Protein AF-A0A7T0RIZ9-F1 (afdb_monomer_lite)

pLDDT: mean 86.77, std 14.68, range [35.28, 98.62]

Structure (mmCIF, N/CA/C/O backbone):
data_AF-A0A7T0RIZ9-F1
#
_entry.id   AF-A0A7T0RIZ9-F1
#
loop_
_atom_site.group_PDB
_atom_site.id
_atom_site.type_symbol
_atom_site.label_atom_id
_atom_site.label_alt_id
_atom_site.label_comp_id
_atom_site.label_asym_id
_atom_site.label_entity_id
_atom_site.label_seq_id
_atom_site.pdbx_PDB_ins_code
_atom_site.Cartn_x
_atom_site.Cartn_y
_atom_site.Cartn_z
_atom_site.occupancy
_atom_site.B_iso_or_equiv
_atom_site.auth_seq_id
_atom_site.auth_comp_id
_atom_site.auth_asym_id
_atom_site.auth_atom_id
_atom_site.pdbx_PDB_model_num
ATOM 1 N N . MET A 1 1 ? 0.527 -12.962 22.844 1.00 49.94 1 MET A N 1
ATOM 2 C CA . MET A 1 1 ? -0.164 -11.663 22.964 1.00 49.94 1 MET A CA 1
ATOM 3 C C . MET A 1 1 ? -0.876 -11.413 21.641 1.00 49.94 1 MET A C 1
ATOM 5 O O . MET A 1 1 ? -0.203 -11.348 20.622 1.00 49.94 1 MET A O 1
ATOM 9 N N . HIS A 1 2 ? -2.209 -11.439 21.629 1.00 68.19 2 HIS A N 1
ATOM 10 C CA . HIS A 1 2 ? -3.014 -11.290 20.412 1.00 68.19 2 HIS A CA 1
ATOM 11 C C . HIS A 1 2 ? -3.244 -9.794 20.178 1.00 68.19 2 HIS A C 1
ATOM 13 O O . HIS A 1 2 ? -3.867 -9.148 21.011 1.00 68.19 2 HIS A O 1
ATOM 19 N N . THR A 1 3 ? -2.677 -9.234 19.111 1.00 88.62 3 THR A N 1
ATOM 20 C CA . THR A 1 3 ? -2.822 -7.810 18.758 1.00 88.62 3 THR A CA 1
ATOM 21 C C . THR A 1 3 ? -3.472 -7.674 17.389 1.00 88.62 3 THR A C 1
ATOM 23 O O . THR A 1 3 ? -3.377 -8.598 16.573 1.00 88.62 3 THR A O 1
ATOM 26 N N . LEU A 1 4 ? -4.044 -6.502 17.095 1.00 95.00 4 LEU A N 1
ATOM 27 C CA . LEU A 1 4 ? -4.597 -6.169 15.779 1.00 95.00 4 LEU A CA 1
ATOM 28 C C . LEU A 1 4 ? -3.634 -6.539 14.636 1.00 95.00 4 LEU A C 1
ATOM 30 O O . LEU A 1 4 ? -4.026 -7.172 13.660 1.00 95.00 4 LEU A O 1
ATOM 34 N N . PHE A 1 5 ? -2.346 -6.209 14.765 1.00 95.12 5 PHE A N 1
ATOM 35 C CA . PHE A 1 5 ? -1.354 -6.500 13.723 1.00 95.12 5 PHE A CA 1
ATOM 36 C C . PHE A 1 5 ? -0.993 -7.983 13.596 1.00 95.12 5 PHE A C 1
ATOM 38 O O . PHE A 1 5 ? -0.588 -8.425 12.517 1.00 95.12 5 PHE A O 1
ATOM 45 N N . THR A 1 6 ? -1.147 -8.759 14.670 1.00 93.06 6 THR A N 1
ATOM 46 C CA . THR A 1 6 ? -1.002 -10.220 14.618 1.00 93.06 6 THR A CA 1
ATOM 47 C C . THR A 1 6 ? -2.183 -10.843 13.872 1.00 93.06 6 THR A C 1
ATOM 49 O O . THR A 1 6 ? -1.978 -11.718 13.026 1.00 93.06 6 THR A O 1
ATOM 52 N N . GLU A 1 7 ? -3.402 -10.344 14.107 1.00 95.31 7 GLU A N 1
ATOM 53 C CA . GLU A 1 7 ? -4.592 -10.741 13.347 1.00 95.31 7 GLU A CA 1
ATOM 54 C C . GLU A 1 7 ? -4.481 -10.368 11.875 1.00 95.31 7 GLU A C 1
ATOM 56 O O . GLU A 1 7 ? -4.662 -11.234 11.024 1.00 95.31 7 GLU A O 1
ATOM 61 N N . LEU A 1 8 ? -4.122 -9.119 11.574 1.00 97.06 8 LEU A N 1
ATOM 62 C CA . LEU A 1 8 ? -3.933 -8.638 10.208 1.00 97.06 8 LEU A CA 1
ATOM 63 C C . LEU A 1 8 ? -2.942 -9.510 9.445 1.00 97.06 8 LEU A C 1
ATOM 65 O O . LEU A 1 8 ? -3.278 -10.024 8.382 1.00 97.06 8 LEU A O 1
ATOM 69 N N . LYS A 1 9 ? -1.757 -9.764 10.014 1.00 94.69 9 LYS A N 1
ATOM 70 C CA . LYS A 1 9 ? -0.749 -10.626 9.381 1.00 94.69 9 LYS A CA 1
ATOM 71 C C . LYS A 1 9 ? -1.285 -12.031 9.097 1.00 94.69 9 LYS A C 1
ATOM 73 O O . LYS A 1 9 ? -0.983 -12.592 8.051 1.00 94.69 9 LYS A O 1
ATOM 78 N N . THR A 1 10 ? -2.051 -12.602 10.021 1.00 95.06 10 THR A N 1
ATOM 79 C CA . THR A 1 10 ? -2.541 -13.982 9.904 1.00 95.06 10 THR A CA 1
ATOM 80 C C . THR A 1 10 ? -3.700 -14.081 8.915 1.00 95.06 10 THR A C 1
ATOM 82 O O . THR A 1 10 ? -3.688 -14.926 8.026 1.00 95.06 10 THR A O 1
ATOM 85 N N . LYS A 1 11 ? -4.691 -13.194 9.038 1.00 96.75 11 LYS A N 1
ATOM 86 C CA . LYS A 1 11 ? -5.963 -13.253 8.305 1.00 96.75 11 LYS A CA 1
ATOM 87 C C . LYS A 1 11 ? -5.928 -12.581 6.928 1.00 96.75 11 LYS A C 1
ATOM 89 O O . LYS A 1 11 ? -6.875 -12.737 6.167 1.00 96.75 11 LYS A O 1
ATOM 94 N N . THR A 1 12 ? -4.853 -11.865 6.591 1.00 96.75 12 THR A N 1
ATOM 95 C CA . THR A 1 12 ? -4.611 -11.353 5.226 1.00 96.75 12 THR A CA 1
ATOM 96 C C . THR A 1 12 ? -3.565 -12.169 4.459 1.00 96.75 12 THR A C 1
ATOM 98 O O . THR A 1 12 ? -3.321 -11.910 3.283 1.00 96.75 12 THR A O 1
ATOM 101 N N . ALA A 1 13 ? -2.965 -13.193 5.086 1.00 94.38 13 ALA A N 1
ATOM 102 C CA . ALA A 1 13 ? -1.893 -13.993 4.487 1.00 94.38 13 ALA A CA 1
ATOM 103 C C . ALA A 1 13 ? -2.306 -14.674 3.172 1.00 94.38 13 ALA A C 1
ATOM 105 O O . ALA A 1 13 ? -1.498 -14.774 2.250 1.00 94.38 13 ALA A O 1
ATOM 106 N N . GLU A 1 14 ? -3.558 -15.129 3.070 1.00 94.69 14 GLU A N 1
ATOM 107 C CA . GLU A 1 14 ? -4.087 -15.726 1.842 1.00 94.69 14 GLU A CA 1
ATOM 108 C C . GLU A 1 14 ? -4.162 -14.703 0.705 1.00 94.69 14 GLU A C 1
ATOM 110 O O . GLU A 1 14 ? -3.654 -14.974 -0.379 1.00 94.69 14 GLU A O 1
ATOM 115 N N . ARG A 1 15 ? -4.693 -13.501 0.964 1.00 92.69 15 ARG A N 1
ATOM 116 C CA . ARG A 1 15 ? -4.769 -12.428 -0.040 1.00 92.69 15 ARG A CA 1
ATOM 117 C C . ARG A 1 15 ? -3.397 -11.910 -0.447 1.00 92.69 15 ARG A C 1
ATOM 119 O O . ARG A 1 15 ? -3.164 -11.652 -1.622 1.00 92.69 15 ARG A O 1
ATOM 126 N N . HIS A 1 16 ? -2.459 -11.829 0.494 1.00 91.19 16 HIS A N 1
ATOM 127 C CA . HIS A 1 16 ? -1.068 -11.519 0.176 1.00 91.19 16 HIS A CA 1
ATOM 128 C C . HIS A 1 16 ? -0.449 -12.581 -0.747 1.00 91.19 16 HIS A C 1
ATOM 130 O O . HIS A 1 16 ? 0.209 -12.250 -1.729 1.00 91.19 16 HIS A O 1
ATOM 136 N N . ARG A 1 17 ? -0.692 -13.869 -0.471 1.00 90.69 17 ARG A N 1
ATOM 137 C CA . ARG A 1 17 ? -0.222 -14.973 -1.319 1.00 90.69 17 ARG A CA 1
ATOM 138 C C . ARG A 1 17 ? -0.899 -14.966 -2.692 1.00 90.69 17 ARG A C 1
ATOM 140 O O . ARG A 1 17 ? -0.249 -15.258 -3.690 1.00 90.69 17 ARG A O 1
ATOM 147 N N . GLU A 1 18 ? -2.191 -14.664 -2.758 1.00 91.56 18 GLU A N 1
ATOM 148 C CA . GLU A 1 18 ? -2.930 -14.510 -4.014 1.00 91.56 18 GLU A CA 1
ATOM 149 C C . GLU A 1 18 ? -2.328 -13.388 -4.863 1.00 91.56 18 GLU A C 1
ATOM 151 O O . GLU A 1 18 ? -2.049 -13.608 -6.041 1.00 91.56 18 GLU A O 1
ATOM 156 N N . LEU A 1 19 ? -2.035 -12.233 -4.258 1.00 89.75 19 LEU A N 1
ATOM 157 C CA . LEU A 1 19 ? -1.353 -11.120 -4.914 1.00 89.75 19 LEU A CA 1
ATOM 158 C C . LEU A 1 19 ? -0.014 -11.554 -5.520 1.00 89.75 19 LEU A C 1
ATOM 160 O O . LEU A 1 19 ? 0.202 -11.354 -6.711 1.00 89.75 19 LEU A O 1
ATOM 164 N N . GLU A 1 20 ? 0.851 -12.204 -4.739 1.00 87.31 20 GLU A N 1
ATOM 165 C CA . GLU A 1 20 ? 2.154 -12.704 -5.211 1.00 87.31 20 GLU A CA 1
ATOM 166 C C . GLU A 1 20 ? 2.033 -13.757 -6.323 1.00 87.31 20 GLU A C 1
ATOM 168 O O . GLU A 1 20 ? 2.973 -13.960 -7.089 1.00 87.31 20 GLU A O 1
ATOM 173 N N . ASN A 1 21 ? 0.887 -14.432 -6.424 1.00 86.56 21 ASN A N 1
ATOM 174 C CA . ASN A 1 21 ? 0.612 -15.456 -7.429 1.00 86.56 21 ASN A CA 1
ATOM 175 C C . ASN A 1 21 ? -0.188 -14.943 -8.633 1.00 86.56 21 ASN A C 1
ATOM 177 O O . ASN A 1 21 ? -0.330 -15.676 -9.614 1.00 86.56 21 ASN A O 1
ATOM 181 N N . THR A 1 22 ? -0.628 -13.688 -8.606 1.00 83.94 22 THR A N 1
ATOM 182 C CA . THR A 1 22 ? -1.384 -13.053 -9.684 1.00 83.94 22 THR A CA 1
ATOM 183 C C . THR A 1 22 ? -0.453 -12.242 -10.582 1.00 83.94 22 THR A C 1
ATOM 185 O O . THR A 1 22 ? 0.494 -11.608 -10.114 1.00 83.94 22 THR A O 1
ATOM 188 N N . ALA A 1 23 ? -0.687 -12.268 -11.894 1.00 77.06 23 ALA A N 1
ATOM 189 C CA . ALA A 1 23 ? 0.057 -11.414 -12.814 1.00 77.06 23 ALA A CA 1
ATOM 190 C C . ALA A 1 23 ? -0.273 -9.923 -12.543 1.00 77.06 23 ALA A C 1
ATOM 192 O O . ALA A 1 23 ? -1.414 -9.602 -12.203 1.00 77.06 23 ALA A O 1
ATOM 193 N N . PRO A 1 24 ? 0.691 -8.992 -12.663 1.00 78.81 24 PRO A N 1
ATOM 194 C CA . PRO A 1 24 ? 2.061 -9.197 -13.142 1.00 78.81 24 PRO A CA 1
ATOM 195 C C . PRO A 1 24 ? 3.066 -9.598 -12.037 1.00 78.81 24 PRO A C 1
ATOM 197 O O . PRO A 1 24 ? 4.224 -9.900 -12.328 1.00 78.81 24 PRO A O 1
ATOM 200 N N . PHE A 1 25 ? 2.643 -9.639 -10.767 1.00 82.94 25 PHE A N 1
ATOM 201 C CA . PHE A 1 25 ? 3.511 -9.899 -9.608 1.00 82.94 25 PHE A CA 1
ATOM 202 C C . PHE A 1 25 ? 4.133 -11.302 -9.617 1.00 82.94 25 PHE A C 1
ATOM 204 O O . PHE A 1 25 ? 5.312 -11.465 -9.297 1.00 82.94 25 PHE A O 1
ATOM 211 N N . SER A 1 26 ? 3.385 -12.320 -10.040 1.00 78.81 26 SER A N 1
ATOM 212 C CA . SER A 1 26 ? 3.869 -13.706 -10.065 1.00 78.81 26 SER A CA 1
ATOM 213 C C . SER A 1 26 ? 5.066 -13.929 -10.979 1.00 78.81 26 SER A C 1
ATOM 215 O O . SER A 1 26 ? 6.012 -14.622 -10.591 1.00 78.81 26 SER A O 1
ATOM 217 N N . SER A 1 27 ? 5.076 -13.292 -12.149 1.00 71.25 27 SER A N 1
ATOM 218 C CA . SER A 1 27 ? 6.197 -13.331 -13.094 1.00 71.25 27 SER A CA 1
ATOM 219 C C . SER A 1 27 ? 7.460 -12.720 -12.491 1.00 71.25 27 SER A C 1
ATOM 221 O O . SER A 1 27 ? 8.560 -13.244 -12.665 1.00 71.25 27 SER A O 1
ATOM 223 N N . PHE A 1 28 ? 7.296 -11.656 -11.706 1.00 69.81 28 PHE A N 1
ATOM 224 C CA . PHE A 1 28 ? 8.395 -10.992 -11.020 1.00 69.81 28 PHE A CA 1
ATOM 225 C C . PHE A 1 28 ? 8.949 -11.808 -9.848 1.00 69.81 28 PHE A C 1
ATOM 227 O O . PHE A 1 28 ? 10.153 -11.785 -9.603 1.00 69.81 28 PHE A O 1
ATOM 234 N N . HIS A 1 29 ? 8.116 -12.580 -9.144 1.00 69.06 29 HIS A N 1
ATOM 235 C CA . HIS A 1 29 ? 8.582 -13.398 -8.026 1.00 69.06 29 HIS A CA 1
ATOM 236 C C . HIS A 1 29 ? 9.216 -14.722 -8.462 1.00 69.06 29 HIS A C 1
ATOM 238 O O . HIS A 1 29 ? 10.251 -15.089 -7.901 1.00 69.06 29 HIS A O 1
ATOM 244 N N . ARG A 1 30 ? 8.663 -15.400 -9.476 1.00 65.50 30 ARG A N 1
ATOM 245 C CA . ARG A 1 30 ? 9.002 -16.794 -9.822 1.00 65.50 30 ARG A CA 1
ATOM 246 C C . ARG A 1 30 ? 10.133 -16.968 -10.841 1.00 65.50 30 ARG A C 1
ATOM 248 O O . ARG A 1 30 ? 10.717 -18.045 -10.888 1.00 65.50 30 ARG A O 1
ATOM 255 N N . SER A 1 31 ? 10.446 -15.953 -11.646 1.00 62.59 31 SER A N 1
ATOM 256 C CA . SER A 1 31 ? 11.444 -16.076 -12.718 1.00 62.59 31 SER A CA 1
ATOM 257 C C . SER A 1 31 ? 12.858 -15.669 -12.283 1.00 62.59 31 SER A C 1
ATOM 259 O O . SER A 1 31 ? 13.047 -14.693 -11.555 1.00 62.59 31 SER A O 1
ATOM 261 N N . ASN A 1 32 ? 13.879 -16.372 -12.786 1.00 67.56 32 ASN A N 1
ATOM 262 C CA . ASN A 1 32 ? 15.280 -15.950 -12.659 1.00 67.56 32 ASN A CA 1
ATOM 263 C C . ASN A 1 32 ? 15.615 -14.731 -13.535 1.00 67.56 32 ASN A C 1
ATOM 265 O O . ASN A 1 32 ? 16.640 -14.096 -13.304 1.00 67.56 32 ASN A O 1
ATOM 269 N N . SER A 1 33 ? 14.760 -14.383 -14.497 1.00 73.94 33 SER A N 1
ATOM 270 C CA . SER A 1 33 ? 14.845 -13.174 -15.319 1.00 73.94 33 SER A CA 1
ATOM 271 C C . SER A 1 33 ? 13.617 -12.290 -15.101 1.00 73.94 33 SER A C 1
ATOM 273 O O . SER A 1 33 ? 12.486 -12.778 -15.077 1.00 73.94 33 SER A O 1
ATOM 275 N N . ILE A 1 34 ? 13.822 -10.984 -14.939 1.00 83.25 34 ILE A N 1
ATOM 276 C CA . ILE A 1 34 ? 12.719 -10.024 -14.848 1.00 83.25 34 ILE A CA 1
ATOM 277 C C . ILE A 1 34 ? 12.347 -9.561 -16.259 1.00 83.25 34 ILE A C 1
ATOM 279 O O . ILE A 1 34 ? 13.156 -8.949 -16.953 1.00 83.25 34 ILE A O 1
ATOM 283 N N . ASP A 1 35 ? 11.113 -9.842 -16.672 1.00 86.75 35 ASP A N 1
ATOM 284 C CA . ASP A 1 35 ? 10.557 -9.337 -17.927 1.00 86.75 35 ASP A CA 1
ATOM 285 C C . ASP A 1 35 ? 10.214 -7.841 -17.807 1.00 86.75 35 ASP A C 1
ATOM 287 O O . ASP A 1 35 ? 9.521 -7.421 -16.875 1.00 86.75 35 ASP A O 1
ATOM 291 N N . VAL A 1 36 ? 10.702 -7.027 -18.750 1.00 88.50 36 VAL A N 1
ATOM 292 C CA . VAL A 1 36 ? 10.549 -5.562 -18.714 1.00 88.50 36 VAL A CA 1
ATOM 293 C C . VAL A 1 36 ? 9.095 -5.113 -18.887 1.00 88.50 36 VAL A C 1
ATOM 295 O O . VAL A 1 36 ? 8.690 -4.116 -18.286 1.00 88.50 36 VAL A O 1
ATOM 298 N N . ILE A 1 37 ? 8.290 -5.849 -19.659 1.00 87.75 37 ILE A N 1
ATOM 299 C CA . ILE A 1 37 ? 6.873 -5.536 -19.881 1.00 87.75 37 ILE A CA 1
ATOM 300 C C . ILE A 1 37 ? 6.093 -5.821 -18.596 1.00 87.75 37 ILE A C 1
ATOM 302 O O . ILE A 1 37 ? 5.331 -4.971 -18.136 1.00 87.75 37 ILE A O 1
ATOM 306 N N . GLN A 1 38 ? 6.343 -6.967 -17.958 1.00 87.25 38 GLN A N 1
ATOM 307 C CA . GLN A 1 38 ? 5.746 -7.320 -16.668 1.00 87.25 38 GLN A CA 1
ATOM 308 C C . GLN A 1 38 ? 6.167 -6.346 -15.566 1.00 87.25 38 GLN A C 1
ATOM 310 O O . GLN A 1 38 ? 5.334 -5.906 -14.776 1.00 87.25 38 GLN A O 1
ATOM 315 N N . TYR A 1 39 ? 7.440 -5.947 -15.530 1.00 91.25 39 TYR A N 1
ATOM 316 C CA . TYR A 1 39 ? 7.913 -4.949 -14.574 1.00 91.25 39 TYR A CA 1
ATOM 317 C C . TYR A 1 39 ? 7.235 -3.587 -14.784 1.00 91.25 39 TYR A C 1
ATOM 319 O O . TYR A 1 39 ? 6.758 -2.974 -13.829 1.00 91.25 39 TYR A O 1
ATOM 327 N N . SER A 1 40 ? 7.106 -3.142 -16.037 1.00 91.38 40 SER A N 1
ATOM 328 C CA . SER A 1 40 ? 6.375 -1.917 -16.381 1.00 91.38 40 SER A CA 1
ATOM 329 C C . SER A 1 40 ? 4.895 -1.995 -15.973 1.00 91.38 40 SER A C 1
ATOM 331 O O . SER A 1 40 ? 4.356 -1.042 -15.401 1.00 91.38 40 SER A O 1
ATOM 333 N N . ALA A 1 41 ? 4.254 -3.155 -16.162 1.00 90.06 41 ALA A N 1
ATOM 334 C CA . ALA A 1 41 ? 2.890 -3.419 -15.707 1.00 90.06 41 ALA A CA 1
ATOM 335 C C . ALA A 1 41 ? 2.761 -3.311 -14.176 1.00 90.06 41 ALA A C 1
ATOM 337 O O . ALA A 1 41 ? 1.851 -2.638 -13.689 1.00 90.06 41 ALA A O 1
ATOM 338 N N . ILE A 1 42 ? 3.707 -3.880 -13.411 1.00 92.25 42 ILE A N 1
ATOM 339 C CA . ILE A 1 42 ? 3.759 -3.740 -11.943 1.00 92.25 42 ILE A CA 1
ATOM 340 C C . ILE A 1 42 ? 3.827 -2.265 -11.547 1.00 92.25 42 ILE A C 1
ATOM 342 O O . ILE A 1 42 ? 3.041 -1.820 -10.712 1.00 92.25 42 ILE A O 1
ATOM 346 N N . LEU A 1 43 ? 4.732 -1.485 -12.145 1.00 94.44 43 LEU A N 1
ATOM 347 C CA . LEU A 1 43 ? 4.869 -0.061 -11.825 1.00 94.44 43 LEU A CA 1
ATOM 348 C C . LEU A 1 43 ? 3.583 0.720 -12.121 1.00 94.44 43 LEU A C 1
ATOM 350 O O . LEU A 1 43 ? 3.213 1.621 -11.366 1.00 94.44 43 LEU A O 1
ATOM 354 N N . GLN A 1 44 ? 2.868 0.377 -13.194 1.00 91.81 44 GLN A N 1
ATOM 355 C CA . GLN A 1 44 ? 1.579 0.986 -13.508 1.00 91.81 44 GLN A CA 1
ATOM 356 C C . GLN A 1 44 ? 0.493 0.607 -12.492 1.00 91.81 44 GLN A C 1
ATOM 358 O O . GLN A 1 44 ? -0.244 1.489 -12.044 1.00 91.81 44 GLN A O 1
ATOM 363 N N . THR A 1 45 ? 0.408 -0.669 -12.109 1.00 91.75 45 THR A N 1
ATOM 364 C CA . THR A 1 45 ? -0.502 -1.158 -11.064 1.00 91.75 45 THR A CA 1
ATOM 365 C C . THR A 1 45 ? -0.231 -0.464 -9.734 1.00 91.75 45 THR A C 1
ATOM 367 O O . THR A 1 45 ? -1.156 0.092 -9.145 1.00 91.75 45 THR A O 1
ATOM 370 N N . MET A 1 46 ? 1.030 -0.405 -9.297 1.00 95.12 46 MET A N 1
ATOM 371 C CA . MET A 1 46 ? 1.400 0.256 -8.044 1.00 95.12 46 MET A CA 1
ATOM 372 C C . MET A 1 46 ? 1.139 1.762 -8.094 1.00 95.12 46 MET A C 1
ATOM 374 O O . MET A 1 46 ? 0.668 2.324 -7.112 1.00 95.12 46 MET A O 1
ATOM 378 N N . CYS A 1 47 ? 1.381 2.424 -9.229 1.00 94.75 47 CYS A N 1
ATOM 379 C CA . CYS A 1 47 ? 1.049 3.839 -9.392 1.00 94.75 47 CYS A CA 1
ATOM 380 C C . CYS A 1 47 ? -0.443 4.103 -9.196 1.00 94.75 47 CYS A C 1
ATOM 382 O O . CYS A 1 47 ? -0.789 4.996 -8.427 1.00 94.75 47 CYS A O 1
ATOM 384 N N . GLN A 1 48 ? -1.309 3.295 -9.812 1.00 92.88 48 GLN A N 1
ATOM 385 C CA . GLN A 1 48 ? -2.751 3.426 -9.617 1.00 92.88 48 GLN A CA 1
ATOM 386 C C . GLN A 1 48 ? -3.152 3.141 -8.169 1.00 92.88 48 GLN A C 1
ATOM 388 O O . GLN A 1 48 ? -3.854 3.943 -7.569 1.00 92.88 48 GLN A O 1
ATOM 393 N N . PHE A 1 49 ? -2.657 2.049 -7.583 1.00 94.88 49 PHE A N 1
ATOM 394 C CA . PHE A 1 49 ? -2.967 1.694 -6.200 1.00 94.88 49 PHE A CA 1
ATOM 395 C C . PHE A 1 49 ? -2.605 2.818 -5.220 1.00 94.88 49 PHE A C 1
ATOM 397 O O . PHE A 1 49 ? -3.418 3.201 -4.383 1.00 94.88 49 PHE A O 1
ATOM 404 N N . HIS A 1 50 ? -1.409 3.398 -5.353 1.00 96.31 50 HIS A N 1
ATOM 405 C CA . HIS A 1 50 ? -0.966 4.494 -4.489 1.00 96.31 50 HIS A CA 1
ATOM 406 C C . HIS A 1 50 ? -1.764 5.783 -4.717 1.00 96.31 50 HIS A C 1
ATOM 408 O O . HIS A 1 50 ? -2.020 6.516 -3.760 1.00 96.31 50 HIS A O 1
ATOM 414 N N . GLN A 1 51 ? -2.198 6.062 -5.951 1.00 94.75 51 GLN A N 1
ATOM 415 C CA . GLN A 1 51 ? -3.117 7.170 -6.241 1.00 94.75 51 GLN A CA 1
ATOM 416 C C . GLN A 1 51 ? -4.476 6.952 -5.573 1.00 94.75 51 GLN A C 1
ATOM 418 O O . GLN A 1 51 ? -4.975 7.866 -4.921 1.00 94.75 51 GLN A O 1
ATOM 423 N N . ASP A 1 52 ? -5.027 5.744 -5.675 1.00 93.94 52 ASP A N 1
ATOM 424 C CA . ASP A 1 52 ? -6.331 5.389 -5.114 1.00 93.94 52 ASP A CA 1
ATOM 425 C C . ASP A 1 52 ? -6.315 5.446 -3.583 1.00 93.94 52 ASP A C 1
ATOM 427 O O . ASP A 1 52 ? -7.207 6.043 -2.982 1.00 93.94 52 ASP A O 1
ATOM 431 N N . VAL A 1 53 ? -5.274 4.901 -2.940 1.00 94.88 53 VAL A N 1
ATOM 432 C CA . VAL A 1 53 ? -5.095 5.011 -1.484 1.00 94.88 53 VAL A CA 1
ATOM 433 C C . VAL A 1 53 ? -4.958 6.474 -1.069 1.00 94.88 53 VAL A C 1
ATOM 435 O O . VAL A 1 53 ? -5.613 6.900 -0.122 1.00 94.88 53 VAL A O 1
ATOM 438 N N . THR A 1 54 ? -4.144 7.264 -1.776 1.00 94.50 54 THR A N 1
ATOM 439 C CA . THR A 1 54 ? -3.962 8.688 -1.450 1.00 94.50 54 THR A CA 1
ATOM 440 C C . THR A 1 54 ? -5.285 9.441 -1.557 1.00 94.50 54 THR A C 1
ATOM 442 O O . THR A 1 54 ? -5.672 10.118 -0.609 1.00 94.50 54 THR A O 1
ATOM 445 N N . ALA A 1 55 ? -6.005 9.274 -2.671 1.00 92.38 55 ALA A N 1
ATOM 446 C CA . ALA A 1 55 ? -7.305 9.896 -2.892 1.00 92.38 55 ALA A CA 1
ATOM 447 C C . ALA A 1 55 ? -8.303 9.498 -1.797 1.00 92.38 55 ALA A C 1
ATOM 449 O O . ALA A 1 55 ? -8.919 10.373 -1.188 1.00 92.38 55 ALA A O 1
ATOM 450 N N . TYR A 1 56 ? -8.390 8.202 -1.483 1.00 92.69 56 TYR A N 1
ATOM 451 C CA . TYR A 1 56 ? -9.277 7.681 -0.447 1.00 92.69 56 T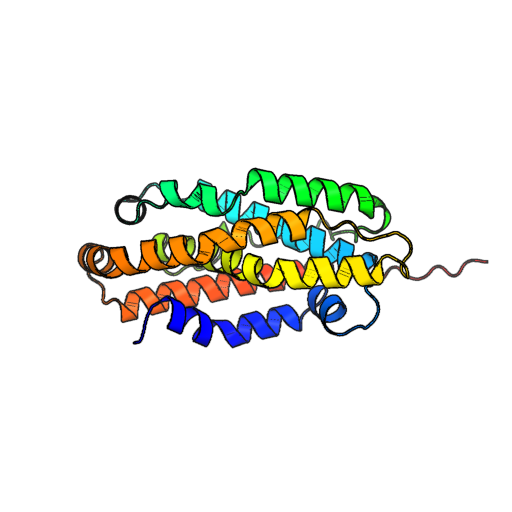YR A CA 1
ATOM 452 C C . TYR A 1 56 ? -8.979 8.269 0.931 1.00 92.69 56 TYR A C 1
ATOM 454 O O . TYR A 1 56 ? -9.898 8.704 1.622 1.00 92.69 56 TYR A O 1
ATOM 462 N N . LEU A 1 57 ? -7.705 8.302 1.338 1.00 92.12 57 LEU A N 1
ATOM 463 C CA . LEU A 1 57 ? -7.295 8.860 2.627 1.00 92.12 57 LEU A CA 1
ATOM 464 C C . LEU A 1 57 ? -7.615 10.355 2.712 1.00 92.12 57 LEU A C 1
ATOM 466 O O . LEU A 1 57 ? -8.107 10.809 3.741 1.00 92.12 57 LEU A O 1
ATOM 470 N N . THR A 1 58 ? -7.401 11.108 1.629 1.00 89.50 58 THR A N 1
ATOM 471 C CA . THR A 1 58 ? -7.723 12.544 1.584 1.00 89.50 58 THR A CA 1
ATOM 472 C C . THR A 1 58 ? -9.220 12.840 1.522 1.00 89.50 58 THR A C 1
ATOM 474 O O . THR A 1 58 ? -9.636 13.921 1.928 1.00 89.50 58 THR A O 1
ATOM 477 N N . SER A 1 59 ? -10.034 11.902 1.027 1.00 88.31 59 SER A N 1
ATOM 478 C CA . SER A 1 59 ? -11.486 12.072 0.937 1.00 88.31 59 SER A CA 1
ATOM 479 C C . SER A 1 59 ? -12.219 11.676 2.216 1.00 88.31 59 SER A C 1
ATOM 481 O O . SER A 1 59 ? -13.423 11.916 2.313 1.00 88.31 59 SER A O 1
ATOM 483 N N . GLN A 1 60 ? -11.549 11.029 3.178 1.00 87.44 60 GLN A N 1
ATOM 484 C CA . GLN A 1 60 ? -12.222 10.612 4.402 1.00 87.44 60 GLN A CA 1
ATOM 485 C C . GLN A 1 60 ? -12.648 11.828 5.228 1.00 87.44 60 GLN A C 1
ATOM 487 O O . GLN A 1 60 ? -11.850 12.743 5.446 1.00 87.44 60 GLN A O 1
ATOM 492 N N . PRO A 1 61 ? -13.892 11.844 5.738 1.00 81.56 61 PRO A N 1
ATOM 493 C CA . PRO A 1 61 ? -14.332 12.917 6.607 1.00 81.56 61 PRO A CA 1
ATOM 494 C C . PRO A 1 61 ? -13.477 12.907 7.868 1.00 81.56 61 PRO A C 1
ATOM 496 O O . PRO A 1 61 ? -13.217 11.845 8.434 1.00 81.56 61 PRO A O 1
ATOM 499 N N . ASN A 1 62 ? -13.093 14.087 8.351 1.00 81.31 62 ASN A N 1
ATOM 500 C CA . ASN A 1 62 ? -12.397 14.222 9.624 1.00 81.31 62 ASN A CA 1
ATOM 501 C C . ASN A 1 62 ? -13.353 13.842 10.773 1.00 81.31 62 ASN A C 1
ATOM 503 O O . ASN A 1 62 ? -14.014 14.693 11.371 1.00 81.31 62 ASN A O 1
ATOM 507 N N . SER A 1 63 ? -13.512 12.545 11.030 1.00 85.69 63 SER A N 1
ATOM 508 C CA . SER A 1 63 ? -14.423 12.007 12.036 1.00 85.69 63 SER A CA 1
ATOM 509 C C . SER A 1 63 ? -13.794 12.079 13.426 1.00 85.69 63 SER A C 1
ATOM 511 O O . SER A 1 63 ? -12.572 12.126 13.577 1.00 85.69 63 SER A O 1
ATOM 513 N N . ALA A 1 64 ? -14.623 12.066 14.473 1.00 84.75 64 ALA A N 1
ATOM 514 C CA . ALA A 1 64 ? -14.124 12.072 15.849 1.00 84.75 64 ALA A CA 1
ATOM 515 C C . ALA A 1 64 ? -13.169 10.896 16.127 1.00 84.75 64 ALA A C 1
ATOM 517 O O . ALA A 1 64 ? -12.164 11.079 16.807 1.00 84.75 64 ALA A O 1
ATOM 518 N N . GLY A 1 65 ? -13.430 9.721 15.545 1.00 86.06 65 GLY A N 1
ATOM 519 C CA . GLY A 1 65 ? -12.565 8.555 15.702 1.00 86.06 65 GLY A CA 1
ATOM 520 C C . GLY A 1 65 ? -11.230 8.663 14.955 1.00 86.06 65 GLY A C 1
ATOM 521 O O . GLY A 1 65 ? -10.199 8.293 15.511 1.00 86.06 65 GLY A O 1
ATOM 522 N N . LEU A 1 66 ? -11.201 9.245 13.747 1.00 88.94 66 LEU A N 1
ATOM 523 C CA . LEU A 1 66 ? -9.937 9.512 13.041 1.00 88.94 66 LEU A CA 1
ATOM 524 C C . LEU A 1 66 ? -9.092 10.575 13.768 1.00 88.94 66 LEU A C 1
ATOM 526 O O . LEU A 1 66 ? -7.870 10.428 13.852 1.00 88.94 66 LEU A O 1
ATOM 530 N N . ARG A 1 67 ? -9.732 11.587 14.378 1.00 88.81 67 ARG A N 1
ATOM 531 C CA . ARG A 1 67 ? -9.051 12.543 15.272 1.00 88.81 67 ARG A CA 1
ATOM 532 C C . ARG A 1 67 ? -8.516 11.886 16.533 1.00 88.81 67 ARG A C 1
ATOM 534 O O . ARG A 1 67 ? -7.382 12.158 16.911 1.00 88.81 67 ARG A O 1
ATOM 541 N N . ALA A 1 68 ? -9.300 11.018 17.170 1.00 86.88 68 ALA A N 1
ATOM 542 C CA . ALA A 1 68 ? -8.873 10.288 18.364 1.00 86.88 68 ALA A CA 1
ATOM 543 C C . ALA A 1 68 ? -7.650 9.401 18.075 1.00 86.88 68 ALA A C 1
ATOM 545 O O . ALA A 1 68 ? -6.728 9.309 18.886 1.00 86.88 68 ALA A O 1
ATOM 546 N N . LEU A 1 69 ? -7.596 8.815 16.877 1.00 89.19 69 LEU A N 1
ATOM 547 C CA . LEU A 1 69 ? -6.425 8.100 16.378 1.00 89.19 69 LEU A CA 1
ATOM 548 C C . LEU A 1 69 ? -5.278 9.012 15.937 1.00 89.19 69 LEU A C 1
ATOM 550 O O . LEU A 1 69 ? -4.189 8.505 15.692 1.00 89.19 69 LEU A O 1
ATOM 554 N N . ASN A 1 70 ? -5.484 10.325 15.828 1.00 90.75 70 ASN A N 1
ATOM 555 C CA . ASN A 1 70 ? -4.519 11.281 15.291 1.00 90.75 70 ASN A CA 1
ATOM 556 C C . ASN A 1 70 ? -3.927 10.816 13.942 1.00 90.75 70 ASN A C 1
ATOM 558 O O . ASN A 1 70 ? -2.706 10.800 13.763 1.00 90.75 70 ASN A O 1
ATOM 562 N N . ILE A 1 71 ? -4.787 10.373 13.015 1.00 90.75 71 ILE A N 1
ATOM 563 C CA . ILE A 1 71 ? -4.371 9.838 11.706 1.00 90.75 71 ILE A CA 1
ATOM 564 C C . ILE A 1 71 ? -3.517 10.834 10.918 1.00 90.75 71 ILE A C 1
ATOM 566 O O . ILE A 1 71 ? -2.520 10.425 10.325 1.00 90.75 71 ILE A O 1
ATOM 570 N N . ASP A 1 72 ? -3.851 12.125 10.965 1.00 90.44 72 ASP A N 1
ATOM 571 C CA . ASP A 1 72 ? -3.143 13.178 10.226 1.00 90.44 72 ASP A CA 1
ATOM 572 C C . ASP A 1 72 ? -1.638 13.187 10.531 1.00 90.44 72 ASP A C 1
ATOM 574 O O . ASP A 1 72 ? -0.816 13.367 9.633 1.00 90.44 72 ASP A O 1
ATOM 578 N N . SER A 1 73 ? -1.258 12.896 11.781 1.00 91.56 73 SER A N 1
ATOM 579 C CA . SER A 1 73 ? 0.150 12.798 12.190 1.00 91.56 73 SER A CA 1
ATOM 580 C C . SER A 1 73 ? 0.904 11.616 11.571 1.00 91.56 73 SER A C 1
ATOM 582 O O . SER A 1 73 ? 2.131 11.644 11.491 1.00 91.56 73 SER A O 1
ATOM 584 N N . MET A 1 74 ? 0.191 10.584 11.113 1.00 93.56 74 MET A N 1
ATOM 585 C CA . MET A 1 74 ? 0.772 9.383 10.515 1.00 93.56 74 MET A CA 1
ATOM 586 C C . MET A 1 74 ? 0.743 9.384 8.986 1.00 93.56 74 MET A C 1
ATOM 588 O O . MET A 1 74 ? 1.518 8.645 8.383 1.00 93.56 74 MET A O 1
ATOM 592 N N . LEU A 1 75 ? -0.094 10.200 8.336 1.00 93.56 75 LEU A N 1
ATOM 593 C CA . LEU A 1 75 ? -0.108 10.314 6.869 1.00 93.56 75 LEU A CA 1
ATOM 594 C C . LEU A 1 75 ? 1.288 10.599 6.271 1.00 93.56 75 LEU A C 1
ATOM 596 O O . LEU A 1 75 ? 1.636 9.967 5.267 1.00 93.56 75 LEU A O 1
ATOM 600 N N . PRO A 1 76 ? 2.154 11.435 6.890 1.00 95.56 76 PRO A N 1
ATOM 601 C CA . PRO A 1 76 ? 3.524 11.628 6.417 1.00 95.56 76 PRO A CA 1
ATOM 602 C C . PRO A 1 76 ? 4.377 10.351 6.372 1.00 95.56 76 PRO A C 1
ATOM 604 O O . PRO A 1 76 ? 5.328 10.294 5.593 1.00 95.56 76 PRO A O 1
ATOM 607 N N . PHE A 1 77 ? 4.049 9.308 7.148 1.00 95.94 77 PHE A N 1
ATOM 608 C CA . PHE A 1 77 ? 4.783 8.034 7.125 1.00 95.94 77 PHE A CA 1
ATOM 609 C C . PHE A 1 77 ? 4.681 7.329 5.772 1.00 95.94 77 PHE A C 1
ATOM 611 O O . PHE A 1 77 ? 5.591 6.587 5.403 1.00 95.94 77 PHE A O 1
ATOM 618 N N . LEU A 1 78 ? 3.599 7.575 5.026 1.00 96.69 78 LEU A N 1
ATOM 619 C CA . LEU A 1 78 ? 3.397 7.005 3.696 1.00 96.69 78 LEU A CA 1
ATOM 620 C C . LEU A 1 78 ? 4.319 7.653 2.656 1.00 96.69 78 LEU A C 1
ATOM 622 O O . LEU A 1 78 ? 4.718 6.993 1.699 1.00 96.69 78 LEU A O 1
ATOM 626 N N . GLY A 1 79 ? 4.666 8.935 2.840 1.00 96.81 79 GLY A N 1
ATOM 627 C CA . GLY A 1 79 ? 5.442 9.714 1.870 1.00 96.81 79 GLY A CA 1
ATOM 628 C C . GLY A 1 79 ? 4.827 9.690 0.469 1.00 96.81 79 GLY A C 1
ATOM 629 O O . GLY A 1 79 ? 5.548 9.505 -0.510 1.00 96.81 79 GLY A O 1
ATOM 630 N N . ALA A 1 80 ? 3.497 9.811 0.381 1.00 97.00 80 ALA A N 1
ATOM 631 C CA . ALA A 1 80 ? 2.731 9.576 -0.844 1.00 97.00 80 ALA A CA 1
ATOM 632 C C . ALA A 1 80 ? 3.259 10.374 -2.047 1.00 97.00 80 ALA A C 1
ATOM 634 O O . ALA A 1 80 ? 3.450 9.810 -3.123 1.00 97.00 80 ALA A O 1
ATOM 635 N N . SER A 1 81 ? 3.576 11.658 -1.857 1.00 97.44 81 SER A N 1
ATOM 636 C CA . SER A 1 81 ? 4.110 12.515 -2.922 1.00 97.44 81 SER A CA 1
ATOM 637 C C . SER A 1 81 ? 5.441 12.002 -3.477 1.00 97.44 81 SER A C 1
ATOM 639 O O . SER A 1 81 ? 5.622 11.965 -4.691 1.00 97.44 81 SER A O 1
ATOM 641 N N . GLN A 1 82 ? 6.363 11.574 -2.609 1.00 98.38 82 GLN A N 1
ATOM 642 C CA . GLN A 1 82 ? 7.660 11.034 -3.018 1.00 98.38 82 GLN A CA 1
ATOM 643 C C . GLN A 1 82 ? 7.507 9.667 -3.691 1.00 98.38 82 GLN A C 1
ATOM 645 O O . GLN A 1 82 ? 8.101 9.437 -4.740 1.00 98.38 82 GLN A O 1
ATOM 650 N N . VAL A 1 83 ? 6.661 8.787 -3.145 1.00 98.38 83 VAL A N 1
ATOM 651 C CA . VAL A 1 83 ? 6.372 7.468 -3.736 1.00 98.38 83 VAL A CA 1
ATOM 652 C C . VAL A 1 83 ? 5.801 7.617 -5.148 1.00 98.38 83 VAL A C 1
ATOM 654 O O . VAL A 1 83 ? 6.280 6.974 -6.083 1.00 98.38 83 VAL A O 1
ATOM 657 N N . LEU A 1 84 ? 4.819 8.504 -5.328 1.00 98.06 84 LEU A N 1
ATOM 658 C CA . LEU A 1 84 ? 4.208 8.776 -6.629 1.00 98.06 84 LEU A CA 1
ATOM 659 C C . LEU A 1 84 ? 5.183 9.448 -7.605 1.00 98.06 84 LEU A C 1
ATOM 661 O O . LEU A 1 84 ? 5.166 9.121 -8.792 1.00 98.06 84 LEU A O 1
ATOM 665 N N . ALA A 1 85 ? 6.052 10.343 -7.128 1.00 98.44 85 ALA A N 1
ATOM 666 C CA . ALA A 1 85 ? 7.099 10.944 -7.951 1.00 98.44 85 ALA A CA 1
ATOM 667 C C . ALA A 1 85 ? 8.107 9.891 -8.442 1.00 98.44 85 ALA A C 1
ATOM 669 O O . ALA A 1 85 ? 8.390 9.835 -9.636 1.00 98.44 85 ALA A O 1
ATOM 670 N N . SER A 1 86 ? 8.576 9.004 -7.562 1.00 98.62 86 SER A N 1
ATOM 671 C CA . SER A 1 86 ? 9.482 7.909 -7.925 1.00 98.62 86 SER A CA 1
ATOM 672 C C . SER A 1 86 ? 8.847 6.927 -8.914 1.00 98.62 86 SER A C 1
ATOM 674 O O . SER A 1 86 ? 9.487 6.534 -9.887 1.00 98.62 86 SER A O 1
ATOM 676 N N . LEU A 1 87 ? 7.562 6.594 -8.739 1.00 98.00 87 LEU A N 1
ATOM 677 C CA . LEU A 1 87 ? 6.803 5.795 -9.712 1.00 98.00 87 LEU A CA 1
ATOM 678 C C . LEU A 1 87 ? 6.688 6.488 -11.066 1.00 98.00 87 LEU A C 1
ATOM 680 O O . LEU A 1 87 ? 6.806 5.836 -12.101 1.00 98.00 87 LEU A O 1
ATOM 684 N N . LYS A 1 88 ? 6.453 7.803 -11.079 1.00 96.94 88 LYS A N 1
ATOM 685 C CA . LYS A 1 88 ? 6.415 8.585 -12.317 1.00 96.94 88 LYS A CA 1
ATOM 686 C C . LYS A 1 88 ? 7.759 8.511 -13.044 1.00 96.94 88 LYS A C 1
ATOM 688 O O . LYS A 1 88 ? 7.756 8.247 -14.243 1.00 96.94 88 LYS A O 1
ATOM 693 N N . THR A 1 89 ? 8.872 8.682 -12.330 1.00 98.12 89 THR A N 1
ATOM 694 C CA . THR A 1 89 ? 10.230 8.568 -12.885 1.00 98.12 89 THR A CA 1
ATOM 695 C C . THR A 1 89 ? 10.474 7.187 -13.495 1.00 98.12 89 THR A C 1
ATOM 697 O O . THR A 1 89 ? 10.844 7.092 -14.665 1.00 98.12 89 THR A O 1
ATOM 700 N N . ASP A 1 90 ? 10.202 6.109 -12.752 1.00 97.81 90 ASP A N 1
ATOM 701 C CA . ASP A 1 90 ? 10.427 4.738 -13.234 1.00 97.81 90 ASP A CA 1
ATOM 702 C C . ASP A 1 90 ? 9.559 4.412 -14.460 1.00 97.81 90 ASP A C 1
ATOM 704 O O . ASP A 1 90 ? 10.029 3.827 -15.438 1.00 97.81 90 ASP A O 1
ATOM 708 N N . ARG A 1 91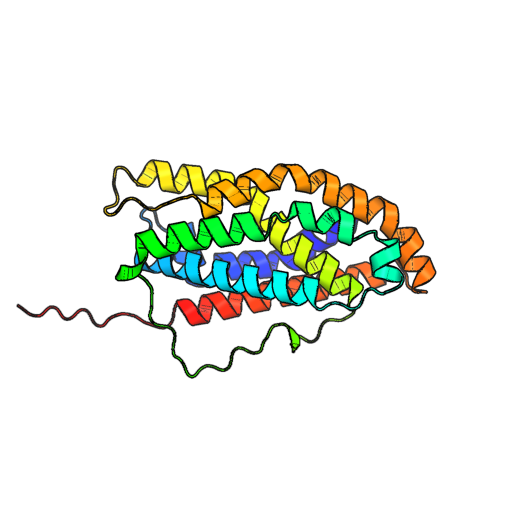 ? 8.293 4.850 -14.456 1.00 95.00 91 ARG A N 1
ATOM 709 C CA . ARG A 1 91 ? 7.379 4.668 -15.593 1.00 95.00 91 ARG A CA 1
ATOM 710 C C . ARG A 1 91 ? 7.803 5.458 -16.827 1.00 95.00 91 ARG A C 1
ATOM 712 O O . ARG A 1 91 ? 7.613 4.970 -17.936 1.00 95.00 91 ARG A O 1
ATOM 719 N N . GLN A 1 92 ? 8.354 6.659 -16.661 1.00 95.50 92 GLN A N 1
ATOM 720 C CA . GLN A 1 92 ? 8.879 7.449 -17.779 1.00 95.50 92 GLN A CA 1
ATOM 721 C C . GLN A 1 92 ? 10.088 6.764 -18.423 1.00 95.50 92 GLN A C 1
ATOM 723 O O . GLN A 1 92 ? 10.152 6.687 -19.648 1.00 95.50 92 GLN A O 1
ATOM 728 N N . ALA A 1 93 ? 10.990 6.198 -17.617 1.00 96.00 93 ALA A N 1
ATOM 729 C CA . ALA A 1 93 ? 12.140 5.444 -18.118 1.00 96.00 93 ALA A CA 1
ATOM 730 C C . ALA A 1 93 ? 11.732 4.195 -18.927 1.00 96.00 93 ALA A C 1
ATOM 732 O O . ALA A 1 93 ? 12.436 3.803 -19.856 1.00 96.00 93 ALA A O 1
ATOM 733 N N . LEU A 1 94 ? 10.577 3.596 -18.616 1.00 93.56 94 LEU A N 1
ATOM 734 C CA . LEU A 1 94 ? 10.057 2.394 -19.279 1.00 93.56 94 LEU A CA 1
ATOM 735 C C . LEU A 1 94 ? 8.835 2.646 -20.177 1.00 93.56 94 LEU A C 1
ATOM 737 O O . LEU A 1 94 ? 8.118 1.703 -20.515 1.00 93.56 94 LEU A O 1
ATOM 741 N N . ALA A 1 95 ? 8.593 3.891 -20.599 1.00 91.06 95 ALA A N 1
ATOM 742 C CA . ALA A 1 95 ? 7.362 4.275 -21.297 1.00 91.06 95 ALA A CA 1
ATOM 743 C C . ALA A 1 95 ? 7.080 3.446 -22.568 1.00 91.06 95 ALA A C 1
ATOM 745 O O . ALA A 1 95 ? 5.932 3.098 -22.829 1.00 91.06 95 ALA A O 1
ATOM 746 N N . GLN A 1 96 ? 8.119 3.064 -23.321 1.00 89.25 96 GLN A N 1
ATOM 747 C CA . GLN A 1 96 ? 7.993 2.244 -24.539 1.00 89.25 96 GLN A CA 1
ATOM 748 C C . GLN A 1 96 ? 7.536 0.789 -24.287 1.00 89.25 96 GLN A C 1
ATOM 750 O O . GLN A 1 96 ? 7.045 0.120 -25.201 1.00 89.25 96 GLN A O 1
ATOM 755 N N . TYR A 1 97 ? 7.678 0.308 -23.047 1.00 88.69 97 TYR A N 1
ATOM 756 C CA . TYR A 1 97 ? 7.291 -1.037 -22.605 1.00 88.69 97 TYR A CA 1
ATOM 757 C C . TYR A 1 97 ? 5.970 -1.045 -21.829 1.00 88.69 97 TYR A C 1
ATOM 759 O O . TYR A 1 97 ? 5.543 -2.101 -21.369 1.00 88.69 97 TYR A O 1
ATOM 767 N N . ALA A 1 98 ? 5.335 0.117 -21.636 1.00 83.19 98 ALA A N 1
ATOM 768 C CA . ALA A 1 98 ? 4.085 0.206 -20.895 1.00 83.19 98 ALA A CA 1
ATOM 769 C C . ALA A 1 98 ? 2.969 -0.580 -21.612 1.00 83.19 98 ALA A C 1
ATOM 771 O O . ALA A 1 98 ? 2.760 -0.373 -22.815 1.00 83.19 98 ALA A O 1
ATOM 772 N N . PRO A 1 99 ? 2.238 -1.463 -20.907 1.00 76.50 99 PRO A N 1
ATOM 773 C CA . PRO A 1 99 ? 1.089 -2.136 -21.494 1.00 76.50 99 PRO A CA 1
ATOM 774 C C . PRO A 1 99 ? -0.014 -1.113 -21.798 1.00 76.50 99 PRO A C 1
ATOM 776 O O . PRO A 1 99 ? -0.215 -0.140 -21.061 1.00 76.50 99 PRO A O 1
ATOM 779 N N . GLN A 1 100 ? -0.752 -1.316 -22.894 1.00 68.50 100 GLN A N 1
ATOM 780 C CA . GLN A 1 100 ? -1.932 -0.498 -23.152 1.00 68.50 100 GLN A CA 1
ATOM 781 C C . GLN A 1 100 ? -3.056 -0.937 -22.215 1.00 68.50 100 GLN A C 1
ATOM 783 O O . GLN A 1 100 ? -3.470 -2.092 -22.221 1.00 68.50 100 GLN A O 1
ATOM 788 N N . ARG A 1 101 ? -3.571 -0.003 -21.409 1.00 63.78 101 ARG A N 1
ATOM 789 C CA . ARG A 1 101 ? -4.819 -0.235 -20.675 1.00 63.78 101 ARG A CA 1
ATOM 790 C C . ARG A 1 101 ? -5.987 -0.163 -21.649 1.00 63.78 101 ARG A C 1
ATOM 792 O O . ARG A 1 101 ? -6.113 0.818 -22.383 1.00 63.78 101 ARG A O 1
ATOM 799 N N . GLU A 1 102 ? -6.880 -1.147 -21.602 1.00 54.25 102 GLU A N 1
ATOM 800 C CA . GLU A 1 102 ? -8.201 -1.009 -22.212 1.00 54.25 102 GLU A CA 1
ATOM 801 C C . GLU A 1 102 ? -8.902 0.213 -21.596 1.00 54.25 102 GLU A C 1
ATOM 803 O O . GLU A 1 102 ? -9.181 0.239 -20.398 1.00 54.25 102 GLU A O 1
ATOM 808 N N . LYS A 1 103 ? -9.202 1.233 -22.411 1.00 49.00 103 LYS A N 1
ATOM 809 C CA . LYS A 1 103 ? -9.916 2.454 -21.982 1.00 49.00 103 LYS A CA 1
ATOM 810 C C . LYS A 1 103 ? -11.331 2.189 -21.433 1.00 49.00 103 LYS A C 1
ATOM 812 O O . LYS A 1 103 ? -11.917 3.096 -20.856 1.00 49.00 103 LYS A O 1
ATOM 817 N N . ASN A 1 104 ? -11.865 0.975 -21.611 1.00 41.47 104 ASN A N 1
ATOM 818 C CA . ASN A 1 104 ? -13.285 0.660 -21.432 1.00 41.47 104 ASN A CA 1
ATOM 819 C C . ASN A 1 104 ? -13.613 -0.268 -20.252 1.00 41.47 104 ASN A C 1
ATOM 821 O O . ASN A 1 104 ? -14.783 -0.597 -20.068 1.00 41.47 104 ASN A O 1
ATOM 825 N N . ARG A 1 105 ? -12.643 -0.691 -19.431 1.00 52.44 105 ARG A N 1
ATOM 826 C CA . ARG A 1 105 ? -12.995 -1.366 -18.173 1.00 52.44 105 ARG A CA 1
ATOM 827 C C . ARG A 1 105 ? -13.243 -0.310 -17.118 1.00 52.44 105 ARG A C 1
ATOM 829 O O . ARG A 1 105 ? -12.314 0.375 -16.703 1.00 52.44 105 ARG A O 1
ATOM 836 N N . GLY A 1 106 ? -14.508 -0.167 -16.723 1.00 46.12 106 GLY A N 1
ATOM 837 C CA . GLY A 1 106 ? -14.877 0.622 -15.558 1.00 46.12 106 GLY A CA 1
ATOM 838 C C . GLY A 1 106 ? -14.039 0.151 -14.379 1.00 46.12 106 GLY A C 1
ATOM 839 O O . GLY A 1 106 ? -14.187 -0.979 -13.916 1.00 46.12 106 GLY A O 1
ATOM 840 N N . ASN A 1 107 ? -13.117 0.996 -13.929 1.00 53.34 107 ASN A N 1
ATOM 841 C CA . ASN A 1 107 ? -12.525 0.807 -12.622 1.00 53.34 107 ASN A CA 1
ATOM 842 C C . ASN A 1 107 ? -13.686 0.985 -11.651 1.00 53.34 107 ASN A C 1
ATOM 844 O O . ASN A 1 107 ? -14.218 2.091 -11.562 1.00 53.34 107 ASN A O 1
ATOM 848 N N . ALA A 1 108 ? -14.099 -0.075 -10.955 1.00 51.75 108 ALA A N 1
ATOM 849 C CA . ALA A 1 108 ? -14.799 0.146 -9.702 1.00 51.75 108 ALA A CA 1
ATOM 850 C C . ALA A 1 108 ? -13.809 0.951 -8.860 1.00 51.75 108 ALA A C 1
ATOM 852 O O . ALA A 1 108 ? -12.737 0.452 -8.504 1.00 51.75 108 ALA A O 1
ATOM 853 N N . ALA A 1 109 ? -14.077 2.244 -8.701 1.00 61.25 109 ALA A N 1
ATOM 854 C CA . ALA A 1 109 ? -13.235 3.081 -7.880 1.00 61.25 109 ALA A CA 1
ATOM 855 C C . ALA A 1 109 ? -13.241 2.457 -6.483 1.00 61.25 109 ALA A C 1
ATOM 857 O O . ALA A 1 109 ? -14.273 1.964 -6.029 1.00 61.25 109 ALA A O 1
ATOM 858 N N . ILE A 1 110 ? -12.109 2.472 -5.778 1.00 72.06 110 ILE A N 1
ATOM 859 C CA . ILE A 1 110 ? -12.074 1.962 -4.399 1.00 72.06 110 ILE A CA 1
ATOM 860 C C . ILE A 1 110 ? -13.123 2.659 -3.507 1.00 72.06 110 ILE A C 1
ATOM 862 O O . ILE A 1 110 ? -13.547 2.122 -2.489 1.00 72.06 110 ILE A O 1
ATOM 866 N N . THR A 1 111 ? -13.590 3.843 -3.910 1.00 61.41 111 THR A N 1
ATOM 867 C CA . THR A 1 111 ? -14.692 4.568 -3.272 1.00 61.41 111 THR A CA 1
ATOM 868 C C . THR A 1 111 ? -16.002 3.779 -3.213 1.00 61.41 111 THR A C 1
ATOM 870 O O . THR A 1 111 ? -16.800 4.054 -2.324 1.00 61.41 111 THR A O 1
ATOM 873 N N . ASP A 1 112 ? -16.197 2.789 -4.089 1.00 65.69 112 ASP A N 1
ATOM 874 C CA . ASP A 1 112 ? -17.374 1.910 -4.113 1.00 65.69 112 ASP A CA 1
ATOM 875 C C . ASP A 1 112 ? -17.135 0.578 -3.377 1.00 65.69 112 ASP A C 1
ATOM 877 O O . ASP A 1 112 ? -18.018 -0.282 -3.329 1.00 65.69 112 ASP A O 1
ATOM 881 N N . ALA A 1 113 ? -15.939 0.366 -2.811 1.00 74.69 113 ALA A N 1
ATOM 882 C CA . ALA A 1 113 ? -15.651 -0.846 -2.059 1.00 74.69 113 ALA A CA 1
ATOM 883 C C . ALA A 1 113 ? -16.536 -0.901 -0.800 1.00 74.69 113 ALA A C 1
ATOM 885 O O . ALA A 1 113 ? -16.671 0.109 -0.100 1.00 74.69 113 ALA A O 1
ATOM 886 N N . PRO A 1 114 ? -17.112 -2.071 -0.461 1.00 82.44 114 PRO A N 1
ATOM 887 C CA . PRO A 1 114 ? -17.990 -2.213 0.693 1.00 82.44 114 PRO A CA 1
ATOM 888 C C . PRO A 1 114 ? -17.149 -2.300 1.972 1.00 82.44 114 PRO A C 1
ATOM 890 O O . PRO A 1 114 ? -17.035 -3.358 2.591 1.00 82.44 114 PRO A O 1
ATOM 893 N N . PHE A 1 115 ? -16.494 -1.194 2.322 1.00 90.88 115 PHE A N 1
ATOM 894 C CA . PHE A 1 115 ? -15.743 -1.068 3.559 1.00 90.88 115 PHE A CA 1
ATOM 895 C C . PHE A 1 115 ? -16.685 -1.114 4.755 1.00 90.88 115 PHE A C 1
ATOM 897 O O . PHE A 1 115 ? -17.772 -0.538 4.749 1.00 90.88 115 PHE A O 1
ATOM 904 N N . THR A 1 116 ? -16.227 -1.778 5.804 1.00 89.88 116 THR A N 1
ATOM 905 C CA . THR A 1 116 ? -17.003 -2.024 7.014 1.00 89.88 116 THR A CA 1
ATOM 906 C C . THR A 1 116 ? -17.205 -0.737 7.805 1.00 89.88 116 THR A C 1
ATOM 908 O O . THR A 1 116 ? -18.289 -0.484 8.328 1.00 89.88 116 THR A O 1
ATOM 911 N N . HIS A 1 117 ? -16.154 0.085 7.900 1.00 90.25 117 HIS A N 1
ATOM 912 C CA . HIS A 1 117 ? -16.181 1.358 8.611 1.00 90.25 117 HIS A CA 1
ATOM 913 C C . HIS A 1 117 ? -15.067 2.293 8.103 1.00 90.25 117 HIS A C 1
ATOM 915 O O . HIS A 1 117 ? -13.963 1.849 7.803 1.00 90.25 117 HIS A O 1
ATOM 921 N N . SER A 1 118 ? -15.304 3.610 8.063 1.00 90.25 118 SER A N 1
ATOM 922 C CA . SER A 1 118 ? -14.314 4.590 7.558 1.00 90.25 118 SER A CA 1
ATOM 923 C C . SER A 1 118 ? -13.000 4.602 8.350 1.00 90.25 118 SER A C 1
ATOM 925 O O . SER A 1 118 ? -11.920 4.817 7.813 1.00 90.25 118 SER A O 1
ATOM 927 N N . ILE A 1 119 ? -13.076 4.361 9.659 1.00 94.38 119 ILE A N 1
ATOM 928 C CA . ILE A 1 119 ? -11.886 4.284 10.517 1.00 94.38 119 ILE A CA 1
ATOM 929 C C . ILE A 1 119 ? -11.079 3.012 10.238 1.00 94.38 119 ILE A C 1
ATOM 931 O O . ILE A 1 119 ? -9.852 3.071 10.141 1.00 94.38 119 ILE A O 1
ATOM 935 N N . SER A 1 120 ? -11.748 1.862 10.111 1.00 95.62 120 SER A N 1
ATOM 936 C CA . SER A 1 120 ? -11.058 0.596 9.870 1.00 95.62 120 SER A CA 1
ATOM 937 C C . SER A 1 120 ? -10.426 0.560 8.484 1.00 95.62 120 SER A C 1
ATOM 939 O O . SER A 1 120 ? -9.287 0.111 8.360 1.00 95.62 120 SER A O 1
ATOM 941 N N . SER A 1 121 ? -11.092 1.124 7.477 1.00 95.44 121 SER A N 1
ATOM 942 C CA . SER A 1 121 ? -10.580 1.199 6.110 1.00 95.44 121 SER A CA 1
ATOM 943 C C . SER A 1 121 ? -9.340 2.082 5.979 1.00 95.44 121 SER A C 1
ATOM 945 O O . SER A 1 121 ? -8.438 1.738 5.216 1.00 95.44 121 SER A O 1
ATOM 947 N N . VAL A 1 122 ? -9.240 3.170 6.754 1.00 95.69 122 VAL A N 1
ATOM 948 C CA . VAL A 1 122 ? -8.041 4.024 6.829 1.00 95.69 122 VAL A CA 1
ATOM 949 C C . VAL A 1 122 ? -6.860 3.270 7.428 1.00 95.69 122 VAL A C 1
ATOM 951 O O . VAL A 1 122 ? -5.780 3.248 6.834 1.00 95.69 122 VAL A O 1
ATOM 954 N N . ILE A 1 123 ? -7.053 2.616 8.580 1.00 96.81 123 ILE A N 1
ATOM 955 C CA . ILE A 1 123 ? -5.995 1.811 9.213 1.00 96.81 123 ILE A CA 1
ATOM 956 C C . ILE A 1 123 ? -5.559 0.692 8.263 1.00 96.81 123 ILE A C 1
ATOM 958 O O . ILE A 1 123 ? -4.362 0.456 8.095 1.00 96.81 123 ILE A O 1
ATOM 962 N N . ALA A 1 124 ? -6.519 0.032 7.614 1.00 97.75 124 ALA A N 1
ATOM 963 C CA . ALA A 1 124 ? -6.272 -1.023 6.646 1.00 97.75 124 ALA A CA 1
ATOM 964 C C . ALA A 1 124 ? -5.474 -0.530 5.426 1.00 97.75 124 ALA A C 1
ATOM 966 O O . ALA A 1 124 ? -4.501 -1.177 5.040 1.00 97.75 124 ALA A O 1
ATOM 967 N N . ALA A 1 125 ? -5.814 0.633 4.862 1.00 97.06 125 ALA A N 1
ATOM 968 C CA . ALA A 1 125 ? -5.088 1.227 3.737 1.00 97.06 125 ALA A CA 1
ATOM 969 C C . ALA A 1 125 ? -3.619 1.490 4.099 1.00 97.06 125 ALA A C 1
ATOM 971 O O . ALA A 1 125 ? -2.697 1.089 3.383 1.00 97.06 125 ALA A O 1
ATOM 972 N N . MET A 1 126 ? -3.396 2.114 5.262 1.00 97.31 126 MET A N 1
ATOM 973 C CA . MET A 1 126 ? -2.058 2.385 5.789 1.00 97.31 126 MET A CA 1
ATOM 974 C C . MET A 1 126 ? -1.285 1.094 6.076 1.00 97.31 126 MET A C 1
ATOM 976 O O . MET A 1 126 ? -0.087 1.020 5.797 1.00 97.31 126 MET A O 1
ATOM 980 N N . TYR A 1 127 ? -1.963 0.065 6.593 1.00 97.56 127 TYR A N 1
ATOM 981 C CA . TYR A 1 127 ? -1.389 -1.258 6.825 1.00 97.56 127 TYR A CA 1
ATOM 982 C C . TYR A 1 127 ? -0.901 -1.906 5.526 1.00 97.56 127 TYR A C 1
ATOM 984 O O . TYR A 1 127 ? 0.243 -2.354 5.486 1.00 97.56 127 TYR A O 1
ATOM 992 N N . VAL A 1 128 ? -1.710 -1.930 4.461 1.00 96.75 128 VAL A N 1
ATOM 993 C CA . VAL A 1 128 ? -1.315 -2.536 3.175 1.00 96.75 128 VAL A CA 1
ATOM 994 C C . VAL A 1 128 ? -0.168 -1.750 2.528 1.00 96.75 128 VAL A C 1
ATOM 996 O O . VAL A 1 128 ? 0.807 -2.347 2.057 1.00 96.75 128 VAL A O 1
ATOM 999 N N . TRP A 1 129 ? -0.218 -0.414 2.574 1.00 96.56 129 TRP A N 1
ATOM 1000 C CA . TRP A 1 129 ? 0.851 0.448 2.059 1.00 96.56 129 TRP A CA 1
ATOM 1001 C C . TRP A 1 129 ? 2.176 0.217 2.792 1.00 96.56 129 TRP A C 1
ATOM 1003 O O . TRP A 1 129 ? 3.192 -0.117 2.177 1.00 96.56 129 TRP A O 1
ATOM 1013 N N . LEU A 1 130 ? 2.195 0.385 4.118 1.00 95.56 130 LEU A N 1
ATOM 1014 C CA . LEU A 1 130 ? 3.418 0.243 4.910 1.00 95.56 130 LEU A CA 1
ATOM 1015 C C . LEU A 1 130 ? 3.869 -1.219 4.993 1.00 95.56 130 LEU A C 1
ATOM 1017 O O . LEU A 1 130 ? 5.070 -1.477 5.028 1.00 95.56 130 LEU A O 1
ATOM 1021 N N . GLY A 1 131 ? 2.952 -2.183 4.941 1.00 92.75 131 GLY A N 1
ATOM 1022 C CA . GLY A 1 131 ? 3.277 -3.604 4.834 1.00 92.75 131 GLY A CA 1
ATOM 1023 C C . GLY A 1 131 ? 4.121 -3.903 3.594 1.00 92.75 131 GLY A C 1
ATOM 1024 O O . GLY A 1 131 ? 5.160 -4.557 3.694 1.00 92.75 131 GLY A O 1
ATOM 1025 N N . SER A 1 132 ? 3.750 -3.311 2.455 1.00 89.19 132 SER A N 1
ATOM 1026 C CA . SER A 1 132 ? 4.479 -3.436 1.184 1.00 89.19 132 SER A CA 1
ATOM 1027 C C . SER A 1 132 ? 5.899 -2.848 1.240 1.00 89.19 132 SER A C 1
ATOM 1029 O O . SER A 1 132 ? 6.794 -3.305 0.529 1.00 89.19 132 SER A O 1
ATOM 1031 N N . SER A 1 133 ? 6.147 -1.863 2.112 1.00 90.44 133 SER A N 1
ATOM 1032 C CA . SER A 1 133 ? 7.469 -1.231 2.262 1.00 90.44 133 SER A CA 1
ATOM 1033 C C . SER A 1 133 ? 8.539 -2.170 2.832 1.00 90.44 133 SER A C 1
ATOM 1035 O O . SER A 1 133 ? 9.717 -2.048 2.491 1.00 90.44 133 SER A O 1
ATOM 1037 N N . MET A 1 134 ? 8.146 -3.148 3.657 1.00 86.31 134 MET A N 1
ATOM 1038 C CA . MET A 1 134 ? 9.088 -4.047 4.333 1.00 86.31 134 MET A CA 1
ATOM 1039 C C . MET A 1 134 ? 9.811 -4.989 3.361 1.00 86.31 134 MET A C 1
ATOM 1041 O O . MET A 1 134 ? 10.982 -5.303 3.567 1.00 86.31 134 MET A O 1
ATOM 1045 N N . GLY A 1 135 ? 9.138 -5.417 2.288 1.00 84.81 135 GLY A N 1
ATOM 1046 C CA . GLY A 1 135 ? 9.721 -6.284 1.258 1.00 84.81 135 GLY A CA 1
ATOM 1047 C C . GLY A 1 135 ? 10.554 -5.539 0.208 1.00 84.81 135 GLY A C 1
ATOM 1048 O O . GLY A 1 135 ? 11.344 -6.158 -0.505 1.00 84.81 135 GLY A O 1
ATOM 1049 N N . ALA A 1 136 ? 10.425 -4.212 0.118 1.00 91.00 136 ALA A N 1
ATOM 1050 C CA . ALA A 1 136 ? 10.957 -3.433 -0.998 1.00 91.00 136 ALA A CA 1
ATOM 1051 C C . ALA A 1 136 ? 12.495 -3.466 -1.097 1.00 91.00 136 ALA A C 1
ATOM 1053 O O . ALA A 1 136 ? 13.031 -3.548 -2.199 1.00 91.00 136 ALA A O 1
ATOM 1054 N N . ASN A 1 137 ? 13.212 -3.508 0.034 1.00 90.12 137 ASN A N 1
ATOM 1055 C CA . ASN A 1 137 ? 14.681 -3.619 0.051 1.00 90.12 137 ASN A CA 1
ATOM 1056 C C . ASN A 1 137 ? 15.196 -4.875 -0.669 1.00 90.12 137 ASN A C 1
ATOM 1058 O O . ASN A 1 137 ? 16.209 -4.827 -1.367 1.00 90.12 137 ASN A O 1
ATOM 1062 N N . MET A 1 138 ? 14.498 -6.003 -0.509 1.00 89.12 138 MET A N 1
ATOM 1063 C CA . MET A 1 138 ? 14.861 -7.247 -1.188 1.00 89.12 138 MET A CA 1
ATOM 1064 C C . MET A 1 138 ? 14.652 -7.136 -2.699 1.00 89.12 138 MET A C 1
ATOM 1066 O O . MET A 1 13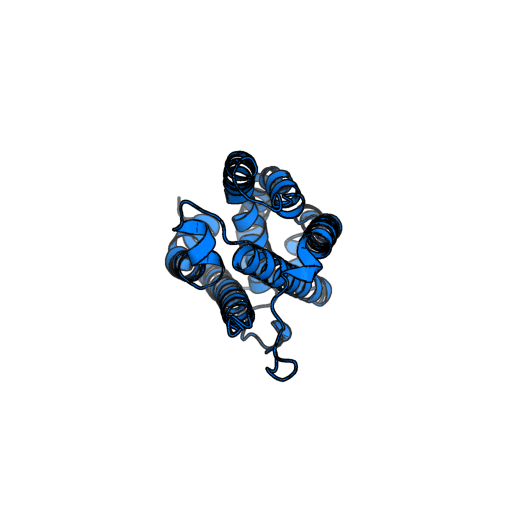8 ? 15.458 -7.656 -3.468 1.00 89.12 138 MET A O 1
ATOM 1070 N N . LEU A 1 139 ? 13.612 -6.415 -3.124 1.00 90.75 139 LEU A N 1
ATOM 1071 C CA . LEU A 1 139 ? 13.315 -6.194 -4.536 1.00 90.75 139 LEU A CA 1
ATOM 1072 C C . LEU A 1 139 ? 14.340 -5.274 -5.199 1.00 90.75 139 LEU A C 1
ATOM 1074 O O . LEU A 1 139 ? 14.813 -5.605 -6.281 1.00 90.75 139 LEU A O 1
ATOM 1078 N N . VAL A 1 140 ? 14.753 -4.192 -4.528 1.00 92.75 140 VAL A N 1
ATOM 1079 C CA . VAL A 1 140 ? 15.834 -3.312 -5.011 1.00 92.75 140 VAL A CA 1
ATOM 1080 C C . VAL A 1 140 ? 17.099 -4.121 -5.286 1.00 92.75 140 VAL A C 1
ATOM 1082 O O . VAL A 1 140 ? 17.616 -4.088 -6.400 1.00 92.75 140 VAL A O 1
ATOM 1085 N N . ARG A 1 141 ? 17.555 -4.908 -4.301 1.00 91.25 141 ARG A N 1
ATOM 1086 C CA . ARG A 1 141 ? 18.761 -5.740 -4.438 1.00 91.25 141 ARG A CA 1
ATOM 1087 C C . ARG A 1 141 ? 18.629 -6.756 -5.569 1.00 91.25 141 ARG A C 1
ATOM 1089 O O . ARG A 1 141 ? 19.552 -6.911 -6.360 1.00 91.25 141 ARG A O 1
ATOM 1096 N N . ARG A 1 142 ? 17.480 -7.434 -5.664 1.00 89.56 142 ARG A N 1
ATOM 1097 C CA . ARG A 1 142 ? 17.214 -8.408 -6.731 1.00 89.56 142 ARG A CA 1
ATOM 1098 C C . ARG A 1 142 ? 17.305 -7.763 -8.112 1.00 89.56 142 ARG A C 1
ATOM 1100 O O . ARG A 1 142 ? 17.981 -8.314 -8.971 1.00 89.56 142 ARG A O 1
ATOM 1107 N N . ILE A 1 143 ? 16.644 -6.624 -8.315 1.00 91.12 143 ILE A N 1
ATOM 1108 C CA . ILE A 1 143 ? 16.634 -5.920 -9.602 1.00 91.12 143 ILE A CA 1
ATOM 1109 C C . ILE A 1 143 ? 18.046 -5.448 -9.959 1.00 91.12 143 ILE A C 1
ATOM 1111 O O . ILE A 1 143 ? 18.534 -5.740 -11.046 1.00 91.12 143 ILE A O 1
ATOM 1115 N N . GLN A 1 144 ? 18.738 -4.784 -9.029 1.00 91.88 144 GLN A N 1
ATOM 1116 C CA . GLN A 1 144 ? 20.091 -4.271 -9.259 1.00 91.88 144 GLN A CA 1
ATOM 1117 C C . GLN A 1 144 ? 21.079 -5.382 -9.634 1.00 91.88 144 GLN A C 1
ATOM 1119 O O . GLN A 1 144 ? 21.820 -5.224 -10.598 1.00 91.88 144 GLN A O 1
ATOM 1124 N N . ASN A 1 145 ? 21.023 -6.532 -8.954 1.00 89.62 145 ASN A N 1
ATOM 1125 C CA . ASN A 1 145 ? 21.868 -7.688 -9.271 1.00 89.62 145 ASN A CA 1
ATOM 1126 C C . ASN A 1 145 ? 21.587 -8.288 -10.660 1.00 89.62 145 ASN A C 1
ATOM 1128 O O . ASN A 1 145 ? 22.429 -8.997 -11.206 1.00 89.62 145 ASN A O 1
ATOM 1132 N N . GLN A 1 146 ? 20.396 -8.064 -11.221 1.00 87.38 146 GLN A N 1
ATOM 1133 C CA . GLN A 1 146 ? 20.030 -8.553 -12.550 1.00 87.38 146 GLN A CA 1
ATOM 1134 C C . GLN A 1 146 ? 20.238 -7.516 -13.655 1.00 87.38 146 GLN A C 1
ATOM 1136 O O . GLN A 1 146 ? 20.354 -7.908 -14.813 1.00 87.38 146 GLN A O 1
ATOM 1141 N N . ASN A 1 147 ? 20.338 -6.226 -13.327 1.00 88.62 147 ASN A N 1
ATOM 1142 C CA . ASN A 1 147 ? 20.499 -5.152 -14.311 1.00 88.62 147 ASN A CA 1
ATOM 1143 C C . ASN A 1 147 ? 21.775 -5.275 -15.157 1.00 88.62 147 ASN A C 1
ATOM 1145 O O . ASN A 1 147 ? 21.789 -4.804 -16.286 1.00 88.62 147 ASN A O 1
ATOM 1149 N N . GLU A 1 148 ? 22.817 -5.952 -14.672 1.00 83.75 148 GLU A N 1
ATOM 1150 C CA . GLU A 1 148 ? 24.008 -6.267 -15.480 1.00 83.75 148 GLU A CA 1
ATOM 1151 C C . GLU A 1 148 ? 23.710 -7.237 -16.640 1.00 83.75 148 GLU A C 1
ATOM 1153 O O . GLU A 1 148 ? 24.488 -7.346 -17.584 1.00 83.75 148 GLU A O 1
ATOM 1158 N N . ARG A 1 149 ? 22.592 -7.969 -16.563 1.00 84.00 149 ARG A N 1
ATOM 1159 C CA . ARG A 1 149 ? 22.203 -9.049 -17.482 1.00 84.00 149 ARG A CA 1
ATOM 1160 C C . ARG A 1 149 ? 20.907 -8.760 -18.241 1.00 84.00 149 ARG A C 1
ATOM 1162 O O . ARG A 1 149 ? 20.488 -9.589 -19.044 1.00 84.00 149 ARG A O 1
ATOM 1169 N N . ILE A 1 150 ? 20.257 -7.627 -17.973 1.00 82.56 150 ILE A N 1
ATOM 1170 C CA . ILE A 1 150 ? 18.980 -7.235 -18.575 1.00 82.56 150 ILE A CA 1
ATOM 1171 C C . ILE A 1 150 ? 19.176 -5.899 -19.290 1.00 82.56 150 ILE A C 1
ATOM 1173 O O . ILE A 1 150 ? 19.689 -4.945 -18.712 1.00 82.56 150 ILE A O 1
ATOM 1177 N N . SER A 1 151 ? 18.744 -5.834 -20.550 1.00 81.94 151 SER A N 1
ATOM 1178 C CA . SER A 1 151 ? 18.680 -4.593 -21.319 1.00 81.94 151 SER A CA 1
ATOM 1179 C C . SER A 1 151 ? 17.226 -4.333 -21.729 1.00 81.94 151 SER A C 1
ATOM 1181 O O . SER A 1 151 ? 16.623 -5.205 -22.358 1.00 81.94 151 SER A O 1
ATOM 1183 N N . PRO A 1 152 ? 16.644 -3.174 -21.378 1.00 86.44 152 PRO A N 1
ATOM 1184 C CA . PRO A 1 152 ? 17.265 -2.076 -20.634 1.00 86.44 152 PRO A CA 1
ATOM 1185 C C . PRO A 1 152 ? 17.436 -2.401 -19.143 1.00 86.44 152 PRO A C 1
ATOM 1187 O O . PRO A 1 152 ? 16.707 -3.223 -18.589 1.00 86.44 152 PRO A O 1
ATOM 1190 N N . ALA A 1 153 ? 18.350 -1.691 -18.476 1.00 91.88 153 ALA A N 1
ATOM 1191 C CA . ALA A 1 153 ? 18.420 -1.715 -17.019 1.00 91.88 153 ALA A CA 1
ATOM 1192 C C . ALA A 1 153 ? 17.094 -1.217 -16.421 1.00 91.88 153 ALA A C 1
ATOM 1194 O O . ALA A 1 153 ? 16.550 -0.191 -16.840 1.00 91.88 153 ALA A O 1
ATOM 1195 N N . LEU A 1 154 ? 16.577 -1.938 -15.430 1.00 94.38 154 LEU A N 1
ATOM 1196 C CA . LEU A 1 154 ? 15.319 -1.605 -14.778 1.00 94.38 154 LEU A CA 1
ATOM 1197 C C . LEU A 1 154 ? 15.561 -0.546 -13.691 1.00 94.38 154 LEU A C 1
ATOM 1199 O O . LEU A 1 154 ? 16.449 -0.722 -12.845 1.00 94.38 154 LEU A O 1
ATOM 1203 N N . PRO A 1 155 ? 14.793 0.556 -13.686 1.00 96.31 155 PRO A N 1
ATOM 1204 C CA . PRO A 1 155 ? 14.924 1.591 -12.675 1.00 96.31 155 PRO A CA 1
ATOM 1205 C C . PRO A 1 155 ? 14.339 1.100 -11.340 1.00 96.31 155 PRO A C 1
ATOM 1207 O O . PRO A 1 155 ? 13.494 0.212 -11.317 1.00 96.31 155 PRO A O 1
ATOM 1210 N N . VAL A 1 156 ? 14.807 1.646 -10.216 1.00 96.56 156 VAL A N 1
ATOM 1211 C CA . VAL A 1 156 ? 14.420 1.182 -8.867 1.00 96.56 156 VAL A CA 1
ATOM 1212 C C . VAL A 1 156 ? 14.022 2.323 -7.928 1.00 96.56 156 VAL A C 1
ATOM 1214 O O . VAL A 1 156 ? 14.018 2.132 -6.710 1.00 96.56 156 VAL A O 1
ATOM 1217 N N . HIS A 1 157 ? 13.690 3.511 -8.448 1.00 98.31 157 HIS A N 1
ATOM 1218 C CA . HIS A 1 157 ? 13.391 4.670 -7.602 1.00 98.31 157 HIS A CA 1
ATOM 1219 C C . HIS A 1 157 ? 12.168 4.406 -6.720 1.00 98.31 157 HIS A C 1
ATOM 1221 O O . HIS A 1 157 ? 12.181 4.743 -5.537 1.00 98.31 157 HIS A O 1
ATOM 1227 N N . TYR A 1 158 ? 11.129 3.759 -7.254 1.00 98.25 158 TYR A N 1
ATOM 1228 C CA . TYR A 1 158 ? 9.925 3.404 -6.508 1.00 98.25 158 TYR A CA 1
ATOM 1229 C C . TYR A 1 158 ? 10.228 2.455 -5.347 1.00 98.25 158 TYR A C 1
ATOM 1231 O O . TYR A 1 158 ? 9.873 2.741 -4.203 1.00 98.25 158 TYR A O 1
ATOM 1239 N N . TYR A 1 159 ? 10.896 1.332 -5.618 1.00 97.31 159 TYR A N 1
ATOM 1240 C CA . TYR A 1 159 ? 11.203 0.366 -4.565 1.00 97.31 159 TYR A CA 1
ATOM 1241 C C . TYR A 1 159 ? 12.232 0.906 -3.567 1.00 97.31 159 TYR A C 1
ATOM 1243 O O . TYR A 1 159 ? 12.140 0.584 -2.384 1.00 97.31 159 TYR A O 1
ATOM 1251 N N . GLY A 1 160 ? 13.157 1.769 -4.000 1.00 97.50 160 GLY A N 1
ATOM 1252 C CA . GLY A 1 160 ? 14.049 2.507 -3.106 1.00 97.50 160 GLY A CA 1
ATOM 1253 C C . GLY A 1 160 ? 13.282 3.448 -2.174 1.00 97.50 160 GLY A C 1
ATOM 1254 O O . GLY A 1 160 ? 13.494 3.433 -0.960 1.00 97.50 160 GLY A O 1
ATOM 1255 N N . GLU A 1 161 ? 12.324 4.204 -2.714 1.00 98.25 161 GLU A N 1
ATOM 1256 C CA . GLU A 1 161 ? 11.485 5.105 -1.925 1.00 98.25 161 GLU A CA 1
ATOM 1257 C C . GLU A 1 161 ? 10.603 4.331 -0.940 1.00 98.25 161 GLU A C 1
ATOM 1259 O O . GLU A 1 161 ? 10.566 4.679 0.241 1.00 98.25 161 GLU A O 1
ATOM 1264 N N . MET A 1 162 ? 9.966 3.238 -1.376 1.00 97.75 162 MET A N 1
ATOM 1265 C CA . MET A 1 162 ? 9.193 2.354 -0.497 1.00 97.75 162 MET A CA 1
ATOM 1266 C C . MET A 1 162 ? 10.066 1.768 0.609 1.00 97.75 162 MET A C 1
ATOM 1268 O O . MET A 1 162 ? 9.692 1.839 1.775 1.00 97.75 162 MET A O 1
ATOM 1272 N N . ALA A 1 163 ? 11.257 1.260 0.288 1.00 96.75 163 ALA A N 1
ATOM 1273 C CA . ALA A 1 163 ? 12.185 0.737 1.284 1.00 96.75 163 ALA A CA 1
ATOM 1274 C C . ALA A 1 163 ? 12.544 1.775 2.362 1.00 96.75 163 ALA A C 1
ATOM 1276 O O . ALA A 1 163 ? 12.638 1.432 3.543 1.00 96.75 163 ALA A O 1
ATOM 1277 N N . SER A 1 164 ? 12.669 3.054 1.988 1.00 96.50 164 SER A N 1
ATOM 1278 C CA . SER A 1 164 ? 12.921 4.143 2.940 1.00 96.50 164 SER A CA 1
ATOM 1279 C C . SER A 1 164 ? 11.792 4.333 3.968 1.00 96.50 164 SER A C 1
ATOM 1281 O O . SER A 1 164 ? 12.046 4.835 5.068 1.00 96.50 164 SER A O 1
ATOM 1283 N N . LYS A 1 165 ? 10.554 3.917 3.644 1.00 96.94 165 LYS A N 1
ATOM 1284 C CA . LYS A 1 165 ? 9.379 4.029 4.527 1.00 96.94 165 LYS A CA 1
ATOM 1285 C C . LYS A 1 165 ? 9.276 2.909 5.551 1.00 96.94 165 LYS A C 1
ATOM 1287 O O . LYS A 1 165 ? 8.614 3.099 6.569 1.00 96.94 165 LYS A O 1
ATOM 1292 N N . ALA A 1 166 ? 9.991 1.798 5.363 1.00 93.81 166 ALA A N 1
ATOM 1293 C CA . ALA A 1 166 ? 9.953 0.654 6.278 1.00 93.81 166 ALA A CA 1
ATOM 1294 C C . ALA A 1 166 ? 10.287 1.033 7.735 1.00 93.81 166 ALA A C 1
ATOM 1296 O O . ALA A 1 166 ? 9.738 0.451 8.671 1.00 93.81 166 ALA A O 1
ATOM 1297 N N . LYS A 1 167 ? 11.115 2.068 7.945 1.00 94.56 167 LYS A N 1
ATOM 1298 C CA . LYS A 1 167 ? 11.441 2.607 9.279 1.00 94.56 167 LYS A CA 1
ATOM 1299 C C . LYS A 1 167 ? 10.219 3.090 10.073 1.00 94.56 167 LYS A C 1
ATOM 1301 O O . LYS A 1 167 ? 10.253 3.092 11.299 1.00 94.56 167 LYS A O 1
ATOM 1306 N N . HIS A 1 168 ? 9.137 3.479 9.397 1.00 96.88 168 HIS A N 1
ATOM 1307 C CA . HIS A 1 168 ? 7.919 3.972 10.040 1.00 96.88 168 HIS A CA 1
ATOM 1308 C C . HIS A 1 168 ? 6.978 2.852 10.500 1.00 96.88 168 HIS A C 1
ATOM 1310 O O . HIS A 1 168 ? 6.052 3.115 11.264 1.00 96.88 168 HIS A O 1
ATOM 1316 N N . TRP A 1 169 ? 7.224 1.599 10.102 1.00 95.44 169 TRP A N 1
ATOM 1317 C CA . TRP A 1 169 ? 6.356 0.466 10.428 1.00 95.44 169 TRP A CA 1
ATOM 1318 C C . TRP A 1 169 ? 6.165 0.262 11.934 1.00 95.44 169 TRP A C 1
ATOM 1320 O O . TRP A 1 169 ? 5.043 0.097 12.410 1.00 95.44 169 TRP A O 1
ATOM 1330 N N . VAL A 1 170 ? 7.257 0.285 12.703 1.00 94.81 170 VAL A N 1
ATOM 1331 C CA . VAL A 1 170 ? 7.200 0.067 14.158 1.00 94.81 170 VAL A CA 1
ATOM 1332 C C . VAL A 1 170 ? 6.439 1.199 14.848 1.00 94.81 170 VAL A C 1
ATOM 1334 O O . VAL A 1 170 ? 5.595 0.925 15.699 1.00 94.81 170 VAL A O 1
ATOM 1337 N N . ALA A 1 171 ? 6.685 2.447 14.436 1.00 95.75 171 ALA A N 1
ATOM 1338 C CA . ALA A 1 171 ? 6.002 3.621 14.975 1.00 95.75 171 ALA A CA 1
ATOM 1339 C C . ALA A 1 171 ? 4.497 3.598 14.671 1.00 95.75 171 ALA A C 1
ATOM 1341 O O . ALA A 1 171 ? 3.695 3.835 15.568 1.00 95.75 171 ALA A O 1
ATOM 1342 N N . PHE A 1 172 ? 4.111 3.245 13.441 1.00 96.31 172 PHE A N 1
ATOM 1343 C CA . PHE A 1 172 ? 2.710 3.083 13.051 1.00 96.31 172 PHE A CA 1
ATOM 1344 C C . PHE A 1 172 ? 1.989 2.048 13.924 1.00 96.31 172 PHE A C 1
ATOM 1346 O O . PHE A 1 172 ? 0.944 2.351 14.498 1.00 96.31 172 PHE A O 1
ATOM 1353 N N . LYS A 1 173 ? 2.570 0.851 14.085 1.00 95.44 173 LYS A N 1
ATOM 1354 C CA . LYS A 1 173 ? 1.961 -0.200 14.910 1.00 95.44 173 LYS A CA 1
ATOM 1355 C C . LYS A 1 173 ? 1.765 0.240 16.354 1.00 95.44 173 LYS A C 1
ATOM 1357 O O . LYS A 1 173 ? 0.657 0.157 16.869 1.00 95.44 173 LYS A O 1
ATOM 1362 N N . ALA A 1 174 ? 2.826 0.760 16.973 1.00 94.56 174 ALA A N 1
ATOM 1363 C CA . ALA A 1 174 ? 2.777 1.232 18.351 1.00 94.56 174 ALA A CA 1
ATOM 1364 C C . ALA A 1 174 ? 1.739 2.351 18.530 1.00 94.56 174 ALA A C 1
ATOM 1366 O O . ALA A 1 174 ? 1.034 2.396 19.535 1.00 94.56 174 ALA A O 1
ATOM 1367 N N . HIS A 1 175 ? 1.610 3.244 17.545 1.00 95.44 175 HIS A N 1
ATOM 1368 C CA . HIS A 1 175 ? 0.646 4.338 17.592 1.00 95.44 175 HIS A CA 1
ATOM 1369 C C . HIS A 1 175 ? -0.804 3.852 17.596 1.00 95.44 175 HIS A C 1
ATOM 1371 O O . HIS A 1 175 ? -1.605 4.391 18.364 1.00 95.44 175 HIS A O 1
ATOM 1377 N N . ILE A 1 176 ? -1.127 2.861 16.759 1.00 95.19 176 ILE A N 1
ATOM 1378 C CA . ILE A 1 176 ? -2.460 2.251 16.693 1.00 95.19 176 ILE A CA 1
ATOM 1379 C C . ILE A 1 176 ? -2.728 1.397 17.935 1.00 95.19 176 ILE A C 1
ATOM 1381 O O . ILE A 1 176 ? -3.762 1.589 18.570 1.00 95.19 176 ILE A O 1
ATOM 1385 N N . ASP A 1 177 ? -1.796 0.521 18.325 1.00 93.19 177 ASP A N 1
ATOM 1386 C CA . ASP A 1 177 ? -1.955 -0.368 19.486 1.00 93.19 177 ASP A CA 1
ATOM 1387 C C . ASP A 1 177 ? -2.244 0.437 20.769 1.00 93.19 177 ASP A C 1
ATOM 1389 O O . ASP A 1 177 ? -3.153 0.103 21.526 1.00 93.19 177 ASP A O 1
ATOM 1393 N N . ASN A 1 178 ? -1.562 1.571 20.967 1.00 93.38 178 ASN A N 1
ATOM 1394 C CA . ASN A 1 178 ? -1.758 2.435 22.138 1.00 93.38 178 ASN A CA 1
ATOM 1395 C C . ASN A 1 178 ? -3.086 3.216 22.143 1.00 93.38 178 ASN A C 1
ATOM 1397 O O . ASN A 1 178 ? -3.437 3.818 23.157 1.00 93.38 178 ASN A O 1
ATOM 1401 N N . ARG A 1 179 ? -3.810 3.266 21.019 1.00 94.06 179 ARG A N 1
ATOM 1402 C CA . ARG A 1 179 ? -5.060 4.039 20.870 1.00 94.06 179 ARG A CA 1
ATOM 1403 C C . ARG A 1 179 ? -6.274 3.174 20.562 1.00 94.06 179 ARG A C 1
ATOM 1405 O O . ARG A 1 179 ? -7.389 3.693 20.529 1.00 94.06 179 ARG A O 1
ATOM 1412 N N . LEU A 1 180 ? -6.074 1.871 20.382 1.00 92.75 180 LEU A N 1
ATOM 1413 C CA . LEU A 1 180 ? -7.124 0.939 20.002 1.00 92.75 180 LEU A CA 1
ATOM 1414 C C . LEU A 1 180 ? -8.201 0.815 21.085 1.00 92.75 180 LEU A C 1
ATOM 1416 O O . LEU A 1 180 ? -9.379 0.996 20.787 1.00 92.75 180 LEU A O 1
ATOM 1420 N N . ALA A 1 181 ? -7.802 0.580 22.338 1.00 92.94 181 ALA A N 1
ATOM 1421 C CA . ALA A 1 181 ? -8.732 0.449 23.461 1.00 92.94 181 ALA A CA 1
ATOM 1422 C C . ALA A 1 181 ? -9.604 1.712 23.665 1.00 92.94 181 ALA A C 1
ATOM 1424 O O . ALA A 1 181 ? -10.832 1.585 23.643 1.00 92.94 181 ALA A O 1
ATOM 1425 N N . PRO A 1 182 ? -9.038 2.937 23.776 1.00 93.00 182 PRO A N 1
ATOM 1426 C CA . PRO A 1 182 ? -9.837 4.165 23.870 1.00 93.00 182 PRO A CA 1
ATOM 1427 C C . PRO A 1 182 ? -10.766 4.399 22.671 1.00 93.00 182 PRO A C 1
ATOM 1429 O O . PRO A 1 182 ? -11.898 4.864 22.833 1.00 93.00 182 PRO A O 1
ATOM 1432 N N . LEU A 1 183 ? -10.312 4.063 21.459 1.00 93.44 183 LEU A N 1
ATOM 1433 C CA . LEU A 1 183 ? -11.141 4.156 20.261 1.00 93.44 183 LEU A CA 1
ATOM 1434 C C . LEU A 1 183 ? -12.342 3.209 20.350 1.00 93.44 183 LEU A C 1
ATOM 1436 O O . LEU A 1 183 ? -13.468 3.634 20.111 1.00 93.44 183 LEU A O 1
ATOM 1440 N N . CYS A 1 184 ? -12.114 1.945 20.703 1.00 93.94 184 CYS A N 1
ATOM 1441 C CA . CYS A 1 184 ? -13.169 0.937 20.791 1.00 93.94 184 CYS A CA 1
ATOM 1442 C C . CYS A 1 184 ? -14.222 1.314 21.842 1.00 93.94 184 CYS A C 1
ATOM 1444 O O . CYS A 1 184 ? -15.415 1.204 21.572 1.00 93.94 184 CYS A O 1
ATOM 1446 N N . GLN A 1 185 ? -13.793 1.864 22.985 1.00 92.69 185 GLN A N 1
ATOM 1447 C CA . GLN A 1 185 ? -14.699 2.429 23.992 1.00 92.69 185 GLN A CA 1
ATOM 1448 C C . GLN A 1 185 ? -15.556 3.564 23.418 1.00 92.69 185 GLN A C 1
ATOM 1450 O O . GLN A 1 185 ? -16.768 3.572 23.609 1.00 92.69 185 GLN A O 1
ATOM 1455 N N . THR A 1 186 ? -14.945 4.485 22.666 1.00 90.75 186 THR A N 1
ATOM 1456 C CA . THR A 1 186 ? -15.654 5.605 22.021 1.00 90.75 186 THR A CA 1
ATOM 1457 C C . THR A 1 186 ? -16.671 5.125 20.984 1.00 90.75 186 THR A C 1
ATOM 1459 O O . THR A 1 186 ? -17.742 5.709 20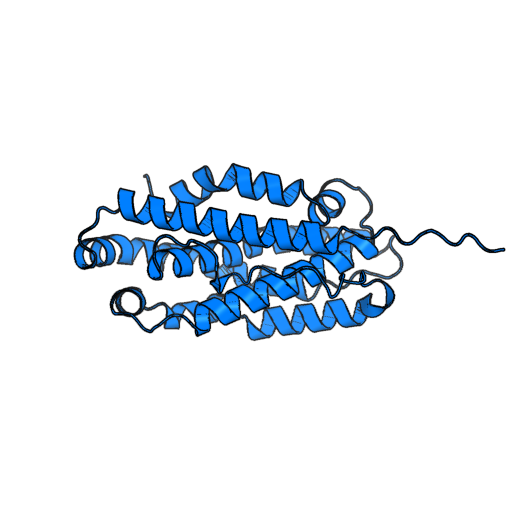.846 1.00 90.75 186 THR A O 1
ATOM 1462 N N . LEU A 1 187 ? -16.340 4.063 20.250 1.00 91.00 187 LEU A N 1
ATOM 1463 C CA . LEU A 1 187 ? -17.200 3.471 19.227 1.00 91.00 187 LEU A CA 1
ATOM 1464 C C . LEU A 1 187 ? -18.256 2.511 19.800 1.00 91.00 187 LEU A C 1
ATOM 1466 O O . LEU A 1 187 ? -19.126 2.069 19.056 1.00 91.00 187 LEU A O 1
ATOM 1470 N N . GLY A 1 188 ? -18.187 2.170 21.092 1.00 94.19 188 GLY A N 1
ATOM 1471 C CA . GLY A 1 188 ? -19.092 1.205 21.718 1.00 94.19 188 GLY A CA 1
ATOM 1472 C C . GLY A 1 188 ? -18.929 -0.226 21.191 1.00 94.19 188 GLY A C 1
ATOM 1473 O O . GLY A 1 188 ? -19.900 -0.977 21.159 1.00 94.19 188 GLY A O 1
ATOM 1474 N N . VAL A 1 189 ? -17.722 -0.607 20.761 1.00 94.94 189 VAL A N 1
ATOM 1475 C CA . VAL A 1 189 ? -17.414 -1.941 20.214 1.00 94.94 189 VAL A CA 1
ATOM 1476 C C . VAL A 1 189 ? -16.280 -2.610 20.977 1.00 94.94 189 VAL A C 1
ATOM 1478 O O . VAL A 1 189 ? -15.503 -1.963 21.675 1.00 94.94 189 VAL A O 1
ATOM 1481 N N . THR A 1 190 ? -16.156 -3.928 20.832 1.00 95.81 190 THR A N 1
ATOM 1482 C CA . THR A 1 190 ? -15.000 -4.660 21.370 1.00 95.81 190 THR A CA 1
ATOM 1483 C C . THR A 1 190 ? -13.787 -4.530 20.446 1.00 95.81 190 THR A C 1
ATOM 1485 O O . THR A 1 190 ? -13.937 -4.383 19.231 1.00 95.81 190 THR A O 1
ATOM 1488 N N . GLU A 1 191 ? -12.573 -4.665 20.989 1.00 94.56 191 GLU A N 1
ATOM 1489 C CA . GLU A 1 191 ? -11.348 -4.694 20.172 1.00 94.56 191 GLU A CA 1
ATOM 1490 C C . GLU A 1 191 ? -11.348 -5.839 19.153 1.00 94.56 191 GLU A C 1
ATOM 1492 O O . GLU A 1 191 ? -10.849 -5.670 18.043 1.00 94.56 191 GLU A O 1
ATOM 1497 N N . ALA A 1 192 ? -11.943 -6.987 19.494 1.00 94.75 192 ALA A N 1
ATOM 1498 C CA . ALA A 1 192 ? -12.075 -8.121 18.582 1.00 94.75 192 ALA A CA 1
ATOM 1499 C C . ALA A 1 192 ? -13.007 -7.798 17.403 1.00 94.75 192 ALA A C 1
ATOM 1501 O O . ALA A 1 192 ? -12.680 -8.082 16.250 1.00 94.75 192 ALA A O 1
ATOM 1502 N N . GLN A 1 193 ? -14.148 -7.156 17.677 1.00 95.69 193 GLN A N 1
ATOM 1503 C CA . GLN A 1 193 ? -15.070 -6.705 16.637 1.00 95.69 193 GLN A CA 1
ATOM 1504 C C . GLN A 1 193 ? -14.403 -5.672 15.728 1.00 95.69 193 GLN A C 1
ATOM 1506 O O . GLN A 1 193 ? -14.408 -5.840 14.510 1.00 95.69 193 GLN A O 1
ATOM 1511 N N . PHE A 1 194 ? -13.760 -4.653 16.298 1.00 95.88 194 PHE A N 1
ATOM 1512 C CA . PHE A 1 194 ? -13.059 -3.650 15.501 1.00 95.88 194 PHE A CA 1
ATOM 1513 C C . PHE A 1 194 ? -11.905 -4.261 14.693 1.00 95.88 194 PHE A C 1
ATOM 1515 O O . PHE A 1 194 ? -11.753 -3.963 13.511 1.00 95.88 194 PHE A O 1
ATOM 1522 N N . SER A 1 195 ? -11.136 -5.183 15.280 1.00 96.44 195 SER A N 1
ATOM 1523 C CA . SER A 1 195 ? -10.071 -5.898 14.564 1.00 96.44 195 SER A CA 1
ATOM 1524 C C . SER A 1 195 ? -10.615 -6.695 13.382 1.00 96.44 195 SER A C 1
ATOM 1526 O O . SER A 1 195 ? -10.002 -6.693 12.315 1.00 96.44 195 SER A O 1
ATOM 1528 N N . SER A 1 196 ? -11.797 -7.305 13.521 1.00 96.56 196 SER A N 1
ATOM 1529 C CA . SER A 1 196 ? -12.461 -7.988 12.408 1.00 96.56 196 SER A CA 1
ATOM 1530 C C . SER A 1 196 ? -12.806 -7.040 11.252 1.00 96.56 196 SER A C 1
ATOM 1532 O O . SER A 1 196 ? -12.620 -7.415 10.096 1.00 96.56 196 SER A O 1
ATOM 1534 N N . TRP A 1 197 ? -13.211 -5.799 11.549 1.00 97.38 197 TRP A N 1
ATOM 1535 C CA . TRP A 1 197 ? -13.487 -4.772 10.539 1.00 97.38 197 TRP A CA 1
ATOM 1536 C C . TRP A 1 197 ? -12.217 -4.351 9.800 1.00 97.38 197 TRP A C 1
ATOM 1538 O O . TRP A 1 197 ? -12.193 -4.326 8.574 1.00 97.38 197 TRP A O 1
ATOM 1548 N N . VAL A 1 198 ? -11.128 -4.087 10.532 1.00 97.81 198 VAL A N 1
ATOM 1549 C CA . VAL A 1 198 ? -9.838 -3.703 9.928 1.00 97.81 198 VAL A CA 1
ATOM 1550 C C . VAL A 1 198 ? -9.286 -4.831 9.053 1.00 97.81 198 VAL A C 1
ATOM 1552 O O . VAL A 1 198 ? -8.754 -4.572 7.976 1.00 97.81 198 VAL A O 1
ATOM 1555 N N . VAL A 1 199 ? -9.433 -6.089 9.476 1.00 97.88 199 VAL A N 1
ATOM 1556 C CA . VAL A 1 199 ? -9.039 -7.259 8.676 1.00 97.88 199 VAL A CA 1
ATOM 1557 C C . VAL A 1 199 ? -9.878 -7.379 7.405 1.00 97.88 199 VAL A C 1
ATOM 1559 O O . VAL A 1 199 ? -9.314 -7.602 6.332 1.00 97.88 199 VAL A O 1
ATOM 1562 N N . ALA A 1 200 ? -11.203 -7.238 7.507 1.00 96.88 200 ALA A N 1
ATOM 1563 C CA . ALA A 1 200 ? -12.090 -7.275 6.348 1.00 96.88 200 ALA A CA 1
ATOM 1564 C C . ALA A 1 200 ? -11.701 -6.189 5.336 1.00 96.88 200 ALA A C 1
ATOM 1566 O O . ALA A 1 200 ? -11.468 -6.490 4.167 1.00 96.88 200 ALA A O 1
ATOM 1567 N N . ASP A 1 201 ? -11.500 -4.959 5.804 1.00 97.50 201 ASP A N 1
ATOM 1568 C CA . ASP A 1 201 ? -11.140 -3.834 4.945 1.00 97.50 201 ASP A CA 1
ATOM 1569 C C . ASP A 1 201 ? -9.731 -3.977 4.348 1.00 97.50 201 ASP A C 1
ATOM 1571 O O . ASP A 1 201 ? -9.505 -3.601 3.199 1.00 97.50 201 ASP A O 1
ATOM 1575 N N . ALA A 1 202 ? -8.778 -4.580 5.069 1.00 97.69 202 ALA A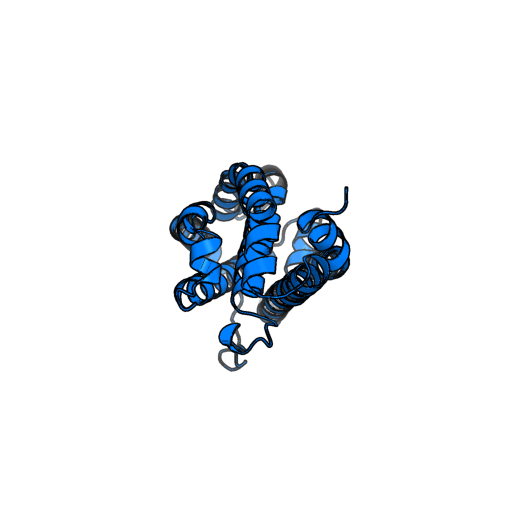 N 1
ATOM 1576 C CA . ALA A 1 202 ? -7.452 -4.884 4.523 1.00 97.69 202 ALA A CA 1
ATOM 1577 C C . ALA A 1 202 ? -7.532 -5.906 3.383 1.00 97.69 202 ALA A C 1
ATOM 1579 O O . ALA A 1 202 ? -6.868 -5.743 2.360 1.00 97.69 202 ALA A O 1
ATOM 1580 N N . ASN A 1 203 ? -8.386 -6.923 3.516 1.00 96.31 203 ASN A N 1
ATOM 1581 C CA . ASN A 1 203 ? -8.651 -7.866 2.432 1.00 96.31 203 ASN A CA 1
ATOM 1582 C C . ASN A 1 203 ? -9.324 -7.188 1.225 1.00 96.31 203 ASN A C 1
ATOM 1584 O O . ASN A 1 203 ? -9.019 -7.562 0.092 1.00 96.31 203 ASN A O 1
ATOM 1588 N N . GLN A 1 204 ? -10.148 -6.154 1.428 1.00 95.50 204 GLN A N 1
ATOM 1589 C CA . GLN A 1 204 ? -10.696 -5.351 0.325 1.00 95.50 204 GLN A CA 1
ATOM 1590 C C . GLN A 1 204 ? -9.620 -4.529 -0.388 1.00 95.50 204 GLN A C 1
ATOM 1592 O O . GLN A 1 204 ? -9.585 -4.504 -1.617 1.00 95.50 204 GLN A O 1
ATOM 1597 N N . TRP A 1 205 ? -8.677 -3.940 0.351 1.00 96.00 205 TRP A N 1
ATOM 1598 C CA . TRP A 1 205 ? -7.521 -3.267 -0.248 1.00 96.00 205 TRP A CA 1
ATOM 1599 C C . TRP A 1 205 ? -6.633 -4.216 -1.056 1.00 96.00 205 TRP A C 1
ATOM 1601 O O . TRP A 1 205 ? -6.209 -3.865 -2.158 1.00 96.00 205 TRP A O 1
ATOM 1611 N N . PHE A 1 206 ? -6.384 -5.430 -0.556 1.00 95.06 206 PHE A N 1
ATOM 1612 C CA . PHE A 1 206 ? -5.681 -6.450 -1.337 1.00 95.06 206 PHE A CA 1
ATOM 1613 C C . PHE A 1 206 ? -6.475 -6.877 -2.573 1.00 95.06 206 PHE A C 1
ATOM 1615 O O . PHE A 1 206 ? -5.893 -6.987 -3.648 1.00 95.06 206 PHE A O 1
ATOM 1622 N N . THR A 1 207 ? -7.790 -7.067 -2.450 1.00 93.12 207 THR A N 1
ATOM 1623 C CA . THR A 1 207 ? -8.670 -7.424 -3.576 1.00 93.12 207 THR A CA 1
ATOM 1624 C C . THR A 1 207 ? -8.619 -6.362 -4.672 1.00 93.12 207 THR A C 1
ATOM 1626 O O . THR A 1 207 ? -8.480 -6.695 -5.848 1.00 93.12 207 THR A O 1
ATOM 1629 N N . HIS A 1 208 ? -8.642 -5.082 -4.294 1.00 92.62 208 HIS A N 1
ATOM 1630 C CA . HIS A 1 208 ? -8.462 -3.969 -5.225 1.00 92.62 208 HIS A CA 1
ATOM 1631 C C . HIS A 1 208 ? -7.104 -4.019 -5.928 1.00 92.62 208 HIS A C 1
ATOM 1633 O O . HIS A 1 208 ? -7.032 -3.949 -7.153 1.00 92.62 208 HIS A O 1
ATOM 1639 N N . LEU A 1 209 ? -6.018 -4.213 -5.176 1.00 92.50 209 LEU A N 1
ATOM 1640 C CA . LEU A 1 209 ? -4.673 -4.316 -5.746 1.00 92.50 209 LEU A CA 1
ATOM 1641 C C . LEU A 1 209 ? -4.534 -5.507 -6.715 1.00 92.50 209 LEU A C 1
ATOM 1643 O O . LEU A 1 209 ? -3.936 -5.370 -7.783 1.00 92.50 209 LEU A O 1
ATOM 1647 N N . ILE A 1 210 ? -5.128 -6.653 -6.380 1.00 91.12 210 ILE A N 1
ATOM 1648 C CA . ILE A 1 210 ?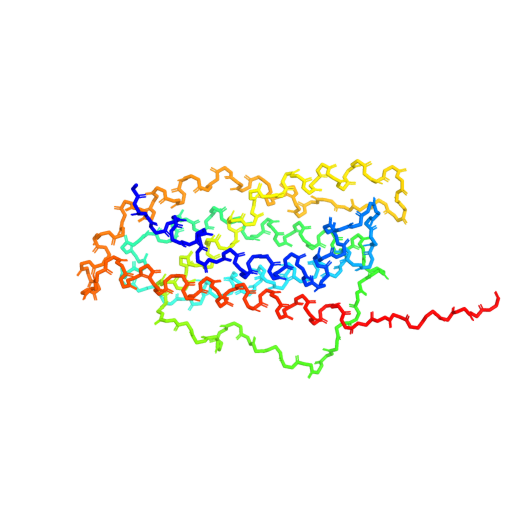 -5.190 -7.841 -7.243 1.00 91.12 210 ILE A CA 1
ATOM 1649 C C . ILE A 1 210 ? -5.970 -7.531 -8.526 1.00 91.12 210 ILE A C 1
ATOM 1651 O O . ILE A 1 210 ? -5.504 -7.846 -9.623 1.00 91.12 210 ILE A O 1
ATOM 1655 N N . ALA A 1 211 ? -7.124 -6.866 -8.421 1.00 88.81 211 ALA A N 1
ATOM 1656 C CA . ALA A 1 211 ? -7.918 -6.457 -9.577 1.00 88.81 211 ALA A CA 1
ATOM 1657 C C . ALA A 1 211 ? -7.130 -5.517 -10.506 1.00 88.81 211 ALA A C 1
ATOM 1659 O O . ALA A 1 211 ? -7.113 -5.729 -11.721 1.00 88.81 211 ALA A O 1
ATOM 1660 N N . LEU A 1 212 ? -6.406 -4.542 -9.946 1.00 88.06 212 LEU A N 1
ATOM 1661 C CA . LEU A 1 212 ? -5.517 -3.660 -10.708 1.00 88.06 212 LEU A CA 1
ATOM 1662 C C . LEU A 1 212 ? -4.374 -4.427 -11.400 1.00 88.06 212 LEU A C 1
ATOM 1664 O O . LEU A 1 212 ? -3.984 -4.073 -12.514 1.00 88.06 212 LEU A O 1
ATOM 1668 N N . GLY A 1 213 ? -3.822 -5.464 -10.762 1.00 87.62 213 GLY A N 1
ATOM 1669 C CA . GLY A 1 213 ? -2.815 -6.348 -11.362 1.00 87.62 213 GLY A CA 1
ATOM 1670 C C . GLY A 1 213 ? -3.366 -7.140 -12.550 1.00 87.62 213 GLY A C 1
ATOM 1671 O O . GLY A 1 213 ? -2.797 -7.115 -13.646 1.00 87.62 213 GLY A O 1
ATOM 1672 N N . ASN A 1 214 ? -4.535 -7.758 -12.377 1.00 85.31 214 ASN A N 1
ATOM 1673 C CA . ASN A 1 214 ? -5.217 -8.503 -13.436 1.00 85.31 214 ASN A CA 1
ATOM 1674 C C . ASN A 1 214 ? -5.502 -7.633 -14.666 1.00 85.31 214 ASN A C 1
ATOM 1676 O O . ASN A 1 214 ? -5.296 -8.068 -15.795 1.00 85.31 214 ASN A O 1
ATOM 1680 N N . GLN A 1 215 ? -5.917 -6.382 -14.463 1.00 80.75 215 GLN A N 1
ATOM 1681 C CA . GLN A 1 215 ? -6.152 -5.440 -15.559 1.00 80.75 215 GLN A CA 1
ATOM 1682 C C . GLN A 1 215 ? -4.872 -5.071 -16.319 1.00 80.75 215 GLN A C 1
ATOM 1684 O O . GLN A 1 215 ? -4.910 -4.937 -17.539 1.00 80.75 215 GLN A O 1
ATOM 1689 N N . ALA A 1 216 ? -3.744 -4.907 -15.623 1.00 75.75 216 ALA A N 1
ATOM 1690 C CA . ALA A 1 216 ? -2.469 -4.564 -16.255 1.00 75.75 216 ALA A CA 1
ATOM 1691 C C . ALA A 1 216 ? -1.855 -5.733 -17.049 1.00 75.75 216 ALA A C 1
ATOM 1693 O O . ALA A 1 216 ? -1.044 -5.504 -17.942 1.00 75.75 216 ALA A O 1
ATOM 1694 N N . SER A 1 217 ? -2.252 -6.971 -16.739 1.00 65.38 217 SER A N 1
ATOM 1695 C CA . SER A 1 217 ? -1.712 -8.196 -17.351 1.00 65.38 217 SER A CA 1
ATOM 1696 C C . SER A 1 217 ? -2.419 -8.615 -18.641 1.00 65.38 217 SER A C 1
ATOM 1698 O O . SER A 1 217 ? -1.911 -9.448 -19.390 1.00 65.38 217 SER A O 1
ATOM 1700 N N . LEU A 1 218 ? -3.598 -8.059 -18.916 1.00 55.47 218 LEU A N 1
ATOM 1701 C CA . LEU A 1 218 ? -4.427 -8.424 -20.059 1.00 55.47 218 LEU A CA 1
ATOM 1702 C C . LEU A 1 218 ? -4.019 -7.662 -21.324 1.00 55.47 218 LEU A C 1
ATOM 1704 O O . LEU A 1 218 ? -4.829 -6.899 -21.824 1.00 55.47 218 LEU A O 1
ATOM 1708 N N . GLN A 1 219 ? -2.797 -7.875 -21.833 1.00 50.56 219 GLN A N 1
ATOM 1709 C CA . GLN A 1 219 ? -2.445 -7.795 -23.265 1.00 50.56 219 GLN A CA 1
ATOM 1710 C C . GLN A 1 219 ? -1.106 -8.518 -23.536 1.00 50.56 219 GLN A C 1
ATOM 1712 O O . GLN A 1 219 ? -0.051 -8.005 -23.160 1.00 50.56 219 GLN A O 1
ATOM 1717 N N . PRO A 1 220 ? -1.086 -9.657 -24.250 1.00 39.84 220 PRO A N 1
ATOM 1718 C CA . PRO A 1 220 ? 0.065 -10.005 -25.070 1.00 39.84 220 PRO A CA 1
ATOM 1719 C C . PRO A 1 220 ? 0.080 -9.075 -26.290 1.00 39.84 220 PRO A C 1
ATOM 1721 O O . PRO A 1 220 ? -0.933 -8.950 -26.980 1.00 39.84 220 PRO A O 1
ATOM 1724 N N . ARG A 1 221 ? 1.220 -8.443 -26.606 1.00 38.94 221 ARG A N 1
ATOM 1725 C CA . ARG A 1 221 ? 1.419 -7.997 -27.993 1.00 38.94 221 ARG A CA 1
ATOM 1726 C C . ARG A 1 221 ? 1.383 -9.266 -28.855 1.00 38.94 221 ARG A C 1
ATOM 1728 O O . ARG A 1 221 ? 2.095 -10.213 -28.509 1.00 38.94 221 ARG A O 1
ATOM 1735 N N . PRO A 1 222 ? 0.622 -9.326 -29.960 1.00 37.31 222 PRO A N 1
ATOM 1736 C CA . PRO A 1 222 ? 1.000 -10.242 -31.017 1.00 37.31 222 PRO A CA 1
ATOM 1737 C C . PRO A 1 222 ? 2.432 -9.864 -31.397 1.00 37.31 222 PRO A C 1
ATOM 1739 O O . PRO A 1 222 ? 2.713 -8.712 -31.728 1.00 37.31 222 PRO A O 1
ATOM 1742 N N . HIS A 1 223 ? 3.359 -10.807 -31.252 1.00 39.91 223 HIS A N 1
ATOM 1743 C CA . HIS A 1 223 ? 4.630 -10.709 -31.943 1.00 39.91 223 HIS A CA 1
ATOM 1744 C C . HIS A 1 223 ? 4.299 -10.642 -33.436 1.00 39.91 223 HIS A C 1
ATOM 1746 O O . HIS A 1 223 ? 4.052 -11.668 -34.063 1.00 39.91 223 HIS A O 1
ATOM 1752 N N . GLU A 1 224 ? 4.286 -9.442 -34.010 1.00 37.25 224 GLU A N 1
ATOM 1753 C CA . GLU A 1 224 ? 4.610 -9.287 -35.421 1.00 37.25 224 GLU A CA 1
ATOM 1754 C C . GLU A 1 224 ? 6.091 -9.647 -35.559 1.00 37.25 224 GLU A C 1
ATOM 1756 O O . GLU A 1 224 ? 6.983 -8.804 -35.511 1.00 37.25 224 GLU A O 1
ATOM 1761 N N . TYR A 1 225 ? 6.359 -10.948 -35.676 1.00 40.97 225 TYR A N 1
ATOM 1762 C CA . TYR A 1 225 ? 7.450 -11.398 -36.522 1.00 40.97 225 TYR A CA 1
ATOM 1763 C C . TYR A 1 225 ? 7.054 -11.026 -37.953 1.00 40.97 225 TYR A C 1
ATOM 1765 O O . TYR A 1 225 ? 6.362 -11.781 -38.632 1.00 40.97 225 TYR A O 1
ATOM 1773 N N . CYS A 1 226 ? 7.445 -9.829 -38.379 1.00 35.78 226 CYS A N 1
ATOM 1774 C CA . CYS A 1 226 ? 7.453 -9.434 -39.779 1.00 35.78 226 CYS A CA 1
ATOM 1775 C C . CYS A 1 226 ? 8.910 -9.251 -40.206 1.00 35.78 226 CYS A C 1
ATOM 1777 O O . CYS A 1 226 ? 9.554 -8.304 -39.757 1.00 35.78 226 CYS A O 1
ATOM 1779 N N . GLY A 1 227 ? 9.372 -10.136 -41.096 1.00 35.28 227 GLY A N 1
ATOM 1780 C CA . GLY A 1 227 ? 10.599 -9.985 -41.888 1.00 35.28 227 GLY A CA 1
ATOM 1781 C C . GLY A 1 227 ? 11.794 -10.759 -41.373 1.00 35.28 227 GLY A C 1
ATOM 1782 O O . GLY A 1 227 ? 12.583 -10.152 -40.622 1.00 35.28 227 GLY A O 1
#

Sequence (227 aa):
MHTLFTELKTKTAERHRELENTAPFSSFHRSNSIDVIQYSAILQTMCQFHQDVTAYLTSQPNSAGLRALNIDSMLPFLGASQVLASLKTDRQALAQYAPQREKNRGNAAITDAPFTHSISSVIAAMYVWLGSSMGANMLVRRIQNQNERISPALPVHYYGEMASKAKHWVAFKAHIDNRLAPLCQTLGVTEAQFSSWVVADANQWFTHLIALGNQASLQPRPHEYCG

Foldseek 3Di:
DDFLVNCLCVLCVVLVVLLCCFPPNVQLPPDLDDDLLRVLLLLQLVLVLLVLLVVLLVPQPPDPLCVLLVVVVCPVLLVSVQLNVLSVVQNVVSVVSQFDFDPPPPQPRLVNQPQPDSNLLNLLSVCLSLVVLCCLVVVLVSLVVCCVPDPPRHDRSNSVVSVVSNVCVVVSRVSCRVRQVVSCVVVVHDSVVSSVSSSVSNSSSSVSSSVSNNRRPPDDDPPPPDD

Secondary structure (DSSP, 8-state):
---HHHHHHHHTHHHHHHHHHSTTHHHHHH-SS--HHHHHHHHHHHHHHHHHHHHHHHHS---HHHHHTTGGGTGGGG-HHHHHHHHHHHHHHTGGGPPPPPTTS----GGGS--S-HHHHHHHHHHHHHHHHHHHHHHHHHHHHHHTTSSSPPP-HHHHHHHHHGGGHHHHHHHHHHHHHHHHHHHT--HHHHHHHHHHHHHHHHHHHHHHHHHHH--PPP-----

Radius of gyration: 18.59 Å; chains: 1; bounding box: 43×31×66 Å